Protein 4FSP (pdb70)

Nearest PDB structures (foldseek):
  4fsp-assembly1_A  TM=1.003E+00  e=4.776E-68  Pseudomonas aeruginosa PAO1
  3sys-assembly2_B  TM=9.595E-01  e=2.558E-35  Pseudomonas aeruginosa
  2y2x-assembly2_B  TM=9.568E-01  e=4.110E-35  Pseudomonas aeruginosa PAO1
  2qtk-assembly1_A  TM=9.535E-01  e=1.113E-34  unclassified
  2qtk-assembly2_B  TM=9.565E-01  e=3.384E-33  unclassified

Organism: Pseudomonas aeruginosa (strain ATCC 15692 / DSM 22644 / CIP 104116 / JCM 14847 / LMG 12228 / 1C / PRS 101 / PAO1) (NCBI:txid208964)

Sequence (364 aa):
LYFQGLEEGFLEDSRASLALRNFYMNRDFRKSEEWAQGFLFDYRSGYTEGTLGVGLDLLGKLGVRLDYARLDATAKLRLSRSELKVGGLVPKLPTIQPNYGRLFPQVFQGALLTSGELSGLSLNLGRLTEVSSDLALFNRNRRFAGAAQADRFDLAGLDYRIAPDWTGSYHYGELEQVYAQHFLGLKGRIGIAADSLESDLRLALSRDTGGARGGRIDNRSFSGSLTYRLRNGQAFGLGYQRMSGDHGFPYLEGTDPYLVNFGQYNDFAEAGESSWQLRYDCDFAPLGVPGLSLMTRYFSGHGAKPKGADGSREWERDSDLRYVLQGGALKGLGLVWRNATYRSAFSRDIDENRLYLTYELPLF

Foldseek 3Di:
DFDDLADAFFAVVKWKWKKWKWKKKFKDWLGDIWTKIKIWIWIWGDFGHDQKTKYKIKIWMAMDTVGDTDIWMWIWIHHTQKIKIFTWDQDPDLQFHWDDQDRDTKTWGWMKMWGPNDPQKIKIWIKTFDICPFKWKDQPLNQFVDTDGARIKIKIKMWGPPDVFKIKIWMWIDRPQAKIKIKIKMWGWDDPDQWIKIKIKMWMWMFTDHNQPSHTDTKIKIKMKIWTGDPQFKIKMKIKMFIEDSGWDIHIPSGDNSHPCCDPPRHQTAYGKIKMKIKMKGACVSVPAHQKIKMKMKMKMARGDRPPWDFGIKMKIKIKIKGAQCDDPRNGWIWIKIWMWIDGRGDITMTMIMIMIMGMGIDD

B-factor: mean 43.69, std 17.32, range [14.83, 106.02]

InterPro domains:
  IPR005318 Outer membrane porin, bacterial [PF03573] (25-414)
  IPR005318 Outer membrane porin, bacterial [PTHR34596] (8-416)
  IPR023614 Porin domain superfamily [G3DSA:2.40.160.10] (30-416)

Secondary structure (DSSP, 8-state):
------S--TTTT-EEEEEEEEEEEEEEE--EEEEEEEEEEEEE----SSSEEEEEEEEEEEEEE--EEEEEEEEEEEETTEEEEEEEE---BTTBEE--SSSS---EEEEEEEE--STTEEEEEEEEEEE---EEB--STT-SSS--EES-EEEEEEEEEEETTEEEEEEEEEETTTEEEEEEEEEEEEE-SSSEEEEEEEEEEEEE-TT-TT---EEEEEEEEEEEE-TTSEEEEEEEEEEESSS----BTTEE-S-SS--SS----STT-EEEEEEEEEE-GGGT-TTEEEEEEEEEEE----SSS----EEEEEEEEEEE--SSTTTT-EEEEEEEEEEESSS--EEEEEEEEEEEEE--

Radius of gyration: 21.53 Å; Cα contacts (8 Å, |Δi|>4): 1123; chains: 1; bounding box: 51×48×43 Å

CATH classification: 2.40.160.10

Structure (mmCIF, N/CA/C/O backbone):
data_4FSP
#
_entry.id   4FSP
#
_cell.length_a   95.892
_cell.length_b   147.810
_cell.length_c   84.513
_cell.angle_alpha   90.00
_cell.angle_beta   90.00
_cell.angle_gamma   90.00
#
_symmetry.space_group_name_H-M   'C 2 2 21'
#
loop_
_entity.id
_entity.type
_entity.pdbx_description
1 polymer 'Probable porin'
2 non-polymer (HYDROXYETHYLOXY)TRI(ETHYLOXY)OCTANE
3 water water
#
loop_
_atom_site.group_PDB
_atom_site.id
_atom_site.type_symbol
_atom_site.label_atom_id
_atom_site.label_alt_id
_atom_site.label_comp_id
_atom_site.label_asym_id
_atom_site.label_entity_id
_atom_site.label_seq_id
_atom_site.pdbx_PDB_ins_code
_atom_site.Cartn_x
_atom_site.Cartn_y
_atom_site.Cartn_z
_atom_site.occupancy
_atom_site.B_iso_or_equiv
_atom_site.auth_seq_id
_atom_site.auth_comp_id
_atom_site.auth_asym_id
_atom_site.auth_atom_id
_atom_site.pdbx_PDB_model_num
ATOM 1 N N . LEU A 1 10 ? -10.488 39.699 -5.596 1.00 53.00 -6 LEU A N 1
ATOM 2 C CA . LEU A 1 10 ? -11.445 40.344 -4.690 1.00 50.30 -6 LEU A CA 1
ATOM 3 C C . LEU A 1 10 ? -11.546 41.855 -4.895 1.00 42.71 -6 LEU A C 1
ATOM 4 O O . LEU A 1 10 ? -12.640 42.379 -5.114 1.00 34.41 -6 LEU A O 1
ATOM 9 N N . TYR A 1 11 ? -10.422 42.563 -4.829 1.00 34.16 -5 TYR A N 1
ATOM 10 C CA . TYR A 1 11 ? -10.440 43.970 -5.221 1.00 37.89 -5 TYR A CA 1
ATOM 11 C C . TYR A 1 11 ? -10.391 44.054 -6.753 1.00 38.24 -5 TYR A C 1
ATOM 12 O O . TYR A 1 11 ? -9.588 43.373 -7.389 1.00 35.37 -5 TYR A O 1
ATOM 21 N N . PHE A 1 12 ? -11.243 44.887 -7.341 1.00 39.76 -4 PHE A N 1
ATOM 22 C CA . PHE A 1 12 ? -11.275 45.019 -8.793 1.00 36.02 -4 PHE A CA 1
ATOM 23 C C . PHE A 1 12 ? -10.447 46.198 -9.308 1.00 28.12 -4 PHE A C 1
ATOM 24 O O . PHE A 1 12 ? -10.751 47.350 -9.028 1.00 30.85 -4 PHE A O 1
ATOM 32 N N . GLN A 1 13 ? -9.424 45.902 -10.095 1.00 31.79 -3 GLN A N 1
ATOM 33 C CA . GLN A 1 13 ? -8.521 46.934 -10.570 1.00 39.39 -3 GLN A CA 1
ATOM 34 C C . GLN A 1 13 ? -8.928 47.526 -11.935 1.00 38.08 -3 GLN A C 1
ATOM 35 O O . GLN A 1 13 ? -8.710 48.703 -12.186 1.00 38.12 -3 GLN A O 1
ATOM 41 N N . GLY A 1 14 ? -9.508 46.717 -12.817 1.00 30.24 -2 GLY A N 1
ATOM 42 C CA . GLY A 1 14 ? -9.971 47.231 -14.100 1.00 26.10 -2 GLY A CA 1
ATOM 43 C C . GLY A 1 14 ? -8.877 47.880 -14.914 1.00 29.09 -2 GLY A C 1
ATOM 44 O O . GLY A 1 14 ? -9.118 48.821 -15.667 1.00 26.90 -2 GLY A O 1
ATOM 45 N N . LEU A 1 15 ? -7.664 47.373 -14.763 1.00 28.95 -1 LEU A N 1
ATOM 46 C CA . LEU A 1 15 ? -6.514 47.979 -15.406 1.00 33.35 -1 LEU A CA 1
ATOM 47 C C . LEU A 1 15 ? -6.421 47.634 -16.904 1.00 43.39 -1 LEU A C 1
ATOM 48 O O . LEU A 1 15 ? -5.835 48.391 -17.680 1.00 37.60 -1 LEU A O 1
ATOM 53 N N . GLU A 1 16 ? -7.028 46.515 -17.305 1.00 34.86 0 GLU A N 1
ATOM 54 C CA . GLU A 1 16 ? -7.002 46.073 -18.698 1.00 34.90 0 GLU A CA 1
ATOM 55 C C . GLU A 1 16 ? -8.408 45.874 -19.280 1.00 34.96 0 GLU A C 1
ATOM 56 O O . GLU A 1 16 ? -9.380 45.645 -18.539 1.00 29.05 0 GLU A O 1
ATOM 62 N N . GLU A 1 17 ? -8.514 45.955 -20.608 1.00 29.53 1 GLU A N 1
ATOM 63 C CA . GLU A 1 17 ? -9.782 45.682 -21.281 1.00 26.55 1 GLU A CA 1
ATOM 64 C C . GLU A 1 17 ? -9.941 44.172 -21.374 1.00 28.96 1 GLU A C 1
ATOM 65 O O . GLU A 1 17 ? -9.330 43.516 -22.223 1.00 33.52 1 GLU A O 1
ATOM 71 N N . GLY A 1 18 ? -10.754 43.614 -20.481 1.00 26.26 2 GLY A N 1
ATOM 72 C CA . GLY A 1 18 ? -10.797 42.167 -20.311 1.00 23.48 2 GLY A CA 1
ATOM 73 C C . GLY A 1 18 ? -12.076 41.421 -20.658 1.00 29.69 2 GLY A C 1
ATOM 74 O O . GLY A 1 18 ? -12.107 40.197 -20.536 1.00 28.44 2 GLY A O 1
ATOM 75 N N . PHE A 1 19 ? -13.117 42.135 -21.089 1.00 28.77 3 PHE A N 1
ATOM 76 C CA . PHE A 1 19 ? -14.403 41.510 -21.408 1.00 27.51 3 PHE A CA 1
ATOM 77 C C . PHE A 1 19 ? -14.254 40.311 -22.357 1.00 29.38 3 PHE A C 1
ATOM 78 O O . PHE A 1 19 ? -14.659 39.186 -22.035 1.00 27.11 3 PHE A O 1
ATOM 86 N N . LEU A 1 20 ? -13.694 40.557 -23.534 1.00 22.78 4 LEU A N 1
ATOM 87 C CA . LEU A 1 20 ? -13.466 39.468 -24.463 1.00 26.87 4 LEU A CA 1
ATOM 88 C C . LEU A 1 20 ? -12.277 38.589 -24.063 1.00 34.17 4 LEU A C 1
ATOM 89 O O . LEU A 1 20 ? -12.385 37.358 -24.078 1.00 29.81 4 LEU A O 1
ATOM 94 N N . GLU A 1 21 ? -11.152 39.210 -23.699 1.00 29.02 5 GLU A N 1
ATOM 95 C CA . GLU A 1 21 ? -9.911 38.467 -23.431 1.00 30.21 5 GLU A CA 1
ATOM 96 C C . GLU A 1 21 ? -10.052 37.440 -22.308 1.00 30.37 5 GLU A C 1
ATOM 97 O O . GLU A 1 21 ? -9.540 36.331 -22.412 1.00 24.96 5 GLU A O 1
ATOM 103 N N . ASP A 1 22 ? -10.757 37.798 -21.243 1.00 21.60 6 ASP A N 1
ATOM 104 C CA . ASP A 1 22 ? -10.921 36.878 -20.129 1.00 28.67 6 ASP A CA 1
ATOM 105 C C . ASP A 1 22 ? -12.213 36.066 -20.215 1.00 38.26 6 ASP A C 1
ATOM 106 O O . ASP A 1 22 ? -12.584 35.367 -19.260 1.00 32.16 6 ASP A O 1
ATOM 111 N N . SER A 1 23 ? -12.902 36.150 -21.349 1.00 33.70 7 SER A N 1
ATOM 112 C CA . SER A 1 23 ? -14.125 35.375 -21.508 1.00 27.33 7 SER A CA 1
ATOM 113 C C . SER A 1 23 ? -13.808 33.894 -21.411 1.00 29.97 7 SER A C 1
ATOM 114 O O . SER A 1 23 ? -12.763 33.443 -21.888 1.00 31.15 7 SER A O 1
ATOM 117 N N . ARG A 1 24 ? -14.700 33.143 -20.772 1.00 27.63 8 ARG A N 1
ATOM 118 C CA . ARG A 1 24 ? -14.649 31.686 -20.828 1.00 34.33 8 ARG A CA 1
ATOM 119 C C . ARG A 1 24 ? -16.035 31.073 -20.991 1.00 28.51 8 ARG A C 1
ATOM 120 O O . ARG A 1 24 ? -17.055 31.694 -20.692 1.00 29.08 8 ARG A O 1
ATOM 128 N N . ALA A 1 25 ? -16.071 29.844 -21.471 1.00 30.54 9 ALA A N 1
ATOM 129 C CA . ALA A 1 25 ? -17.338 29.171 -21.637 1.00 30.75 9 ALA A CA 1
ATOM 130 C C . ALA A 1 25 ? -17.147 27.664 -21.658 1.00 32.68 9 ALA A C 1
ATOM 131 O O . ALA A 1 25 ? -16.056 27.154 -21.964 1.00 29.99 9 ALA A O 1
ATOM 133 N N . SER A 1 26 ? -18.222 26.965 -21.316 1.00 36.52 10 SER A N 1
ATOM 134 C CA . SER A 1 26 ? -18.247 25.518 -21.339 1.00 39.39 10 SER A CA 1
ATOM 135 C C . SER A 1 26 ? -19.634 25.041 -21.722 1.00 38.82 10 SER A C 1
ATOM 136 O O . SER A 1 26 ? -20.631 25.779 -21.626 1.00 37.35 10 SER A O 1
ATOM 139 N N . LEU A 1 27 ? -19.680 23.792 -22.155 1.00 33.93 11 LEU A N 1
ATOM 140 C CA . LEU A 1 27 ? -20.913 23.124 -22.488 1.00 33.22 11 LEU A CA 1
ATOM 141 C C . LEU A 1 27 ? -21.050 21.961 -21.522 1.00 42.63 11 LEU A C 1
ATOM 142 O O . LEU A 1 27 ? -20.146 21.117 -21.434 1.00 48.11 11 LEU A O 1
ATOM 147 N N . ALA A 1 28 ? -22.158 21.905 -20.786 1.00 44.21 12 ALA A N 1
ATOM 148 C CA . ALA A 1 28 ? -22.418 20.743 -19.921 1.00 44.27 12 ALA A CA 1
ATOM 149 C C . ALA A 1 28 ? -23.462 19.813 -20.533 1.00 47.40 12 ALA A C 1
ATOM 150 O O . ALA A 1 28 ? -24.505 20.265 -21.024 1.00 53.73 12 ALA A O 1
ATOM 152 N N . LEU A 1 29 ? -23.169 18.514 -20.511 1.00 46.18 13 LEU A N 1
ATOM 153 C CA . LEU A 1 29 ? -24.080 17.509 -21.047 1.00 43.89 13 LEU A CA 1
ATOM 154 C C . LEU A 1 29 ? -24.625 16.693 -19.895 1.00 40.91 13 LEU A C 1
ATOM 155 O O . LEU A 1 29 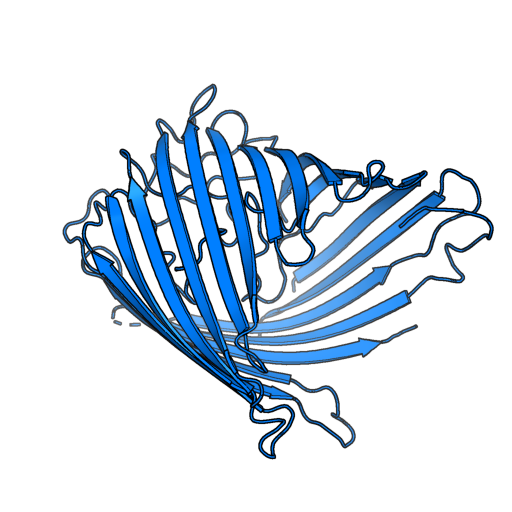? -23.861 16.181 -19.069 1.00 44.33 13 LEU A O 1
ATOM 160 N N . ARG A 1 30 ? -25.942 16.560 -19.823 1.00 41.55 14 ARG A N 1
ATOM 161 C CA . ARG A 1 30 ? -26.538 15.905 -18.658 1.00 47.37 14 ARG A CA 1
ATOM 162 C C . ARG A 1 30 ? -27.701 15.003 -19.036 1.00 53.60 14 ARG A C 1
ATOM 163 O O . ARG A 1 30 ? -28.747 15.474 -19.500 1.00 55.46 14 ARG A O 1
ATOM 171 N N . ASN A 1 31 ? -27.510 13.703 -18.843 1.00 53.66 15 ASN A N 1
ATOM 172 C CA . ASN A 1 31 ? -28.593 12.754 -19.019 1.00 52.25 15 ASN A CA 1
ATOM 173 C C . ASN A 1 31 ? -29.148 12.365 -17.650 1.00 48.02 15 ASN A C 1
ATOM 174 O O . ASN A 1 31 ? -28.411 11.885 -16.781 1.00 49.30 15 ASN A O 1
ATOM 179 N N . PHE A 1 32 ? -30.445 12.592 -17.460 1.00 46.12 16 PHE A N 1
ATOM 180 C CA . PHE A 1 32 ? -31.090 12.399 -16.162 1.00 50.25 16 PHE A CA 1
ATOM 181 C C . PHE A 1 32 ? -32.281 11.437 -16.273 1.00 58.13 16 PHE A C 1
ATOM 182 O O . PHE A 1 32 ? -33.175 11.627 -17.104 1.00 60.11 16 PHE A O 1
ATOM 190 N N . TYR A 1 33 ? -32.266 10.386 -15.456 1.00 54.97 17 TYR A N 1
ATOM 191 C CA . TYR A 1 33 ? -33.388 9.452 -15.382 1.00 48.70 17 TYR A CA 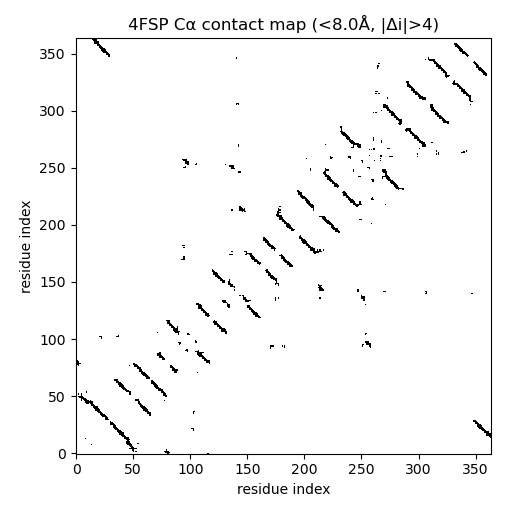1
ATOM 192 C C . TYR A 1 33 ? -33.927 9.392 -13.959 1.00 47.83 17 TYR A C 1
ATOM 193 O O . TYR A 1 33 ? -33.163 9.355 -12.993 1.00 51.39 17 TYR A O 1
ATOM 202 N N . MET A 1 34 ? -35.248 9.363 -13.832 1.00 44.61 18 MET A N 1
ATOM 203 C CA . MET A 1 34 ? -35.872 9.383 -12.522 1.00 44.33 18 MET A CA 1
ATOM 204 C C . MET A 1 34 ? -37.021 8.393 -12.487 1.00 53.88 18 MET A C 1
ATOM 205 O O . MET A 1 34 ? -37.867 8.374 -13.386 1.00 49.15 18 MET A O 1
ATOM 210 N N . ASN A 1 35 ? -37.032 7.578 -11.435 1.00 54.91 19 ASN A N 1
ATOM 211 C CA . ASN A 1 35 ? -38.013 6.521 -11.255 1.00 62.24 19 ASN A CA 1
ATOM 212 C C . ASN A 1 35 ? -38.680 6.640 -9.890 1.00 59.27 19 ASN A C 1
ATOM 213 O O . ASN A 1 35 ? -38.012 6.873 -8.884 1.00 51.38 19 ASN A O 1
ATOM 218 N N . ARG A 1 36 ? -39.995 6.464 -9.851 1.00 61.15 20 ARG A N 1
ATOM 219 C CA . ARG A 1 36 ? -40.738 6.770 -8.639 1.00 59.21 20 ARG A CA 1
ATOM 220 C C . ARG A 1 36 ? -41.912 5.825 -8.385 1.00 62.20 20 ARG A C 1
ATOM 221 O O . ARG A 1 36 ? -42.814 5.701 -9.212 1.00 70.88 20 ARG A O 1
ATOM 229 N N . ASP A 1 37 ? -41.899 5.177 -7.223 1.00 53.78 21 ASP A N 1
ATOM 230 C CA . ASP A 1 37 ? -42.911 4.178 -6.868 1.00 60.73 21 ASP A CA 1
ATOM 231 C C . ASP A 1 37 ? -43.736 4.712 -5.693 1.00 56.38 21 ASP A C 1
ATOM 232 O O . ASP A 1 37 ? -43.187 4.998 -4.630 1.00 53.58 21 ASP A O 1
ATOM 237 N N . PHE A 1 38 ? -45.047 4.853 -5.888 1.00 63.15 22 PHE A N 1
ATOM 238 C CA . PHE A 1 38 ? -45.940 5.365 -4.842 1.00 68.38 22 PHE A CA 1
ATOM 239 C C . PHE A 1 38 ? -46.704 4.251 -4.119 1.00 78.87 22 PHE A C 1
ATOM 240 O O . PHE A 1 38 ? -47.435 3.490 -4.751 1.00 83.33 22 PHE A O 1
ATOM 248 N N . ARG A 1 39 ? -46.530 4.175 -2.796 1.00 84.41 23 ARG A N 1
ATOM 249 C CA . ARG A 1 39 ? -47.243 3.220 -1.935 1.00 80.03 23 ARG A CA 1
ATOM 250 C C . ARG A 1 39 ? -46.982 1.767 -2.319 1.00 76.15 23 ARG A C 1
ATOM 251 O O . ARG A 1 39 ? -47.817 0.896 -2.082 1.00 76.12 23 ARG A O 1
ATOM 259 N N . LYS A 1 46 ? -46.818 4.679 -9.699 1.00 83.12 30 LYS A N 1
ATOM 260 C CA . LYS A 1 46 ? -45.552 4.604 -10.427 1.00 81.26 30 LYS A CA 1
ATOM 261 C C . LYS A 1 46 ? -45.451 5.654 -11.547 1.00 76.91 30 LYS A C 1
ATOM 262 O O . LYS A 1 46 ? -46.418 5.906 -12.265 1.00 76.57 30 LYS A O 1
ATOM 264 N N . SER A 1 47 ? -44.277 6.268 -11.683 1.00 72.12 31 SER A N 1
ATOM 265 C CA . SER A 1 47 ? -44.032 7.259 -12.735 1.00 81.03 31 SER A CA 1
ATOM 266 C C . SER A 1 47 ? -42.578 7.214 -13.197 1.00 85.58 31 SER A C 1
ATOM 267 O O . SER A 1 47 ? -41.772 6.461 -12.651 1.00 92.06 31 SER A O 1
ATOM 270 N N . GLU A 1 48 ? -42.240 8.034 -14.187 1.00 78.10 32 GLU A N 1
ATOM 271 C CA . GLU A 1 48 ? -40.917 7.971 -14.796 1.00 73.20 32 GLU A CA 1
ATOM 272 C C . GLU A 1 48 ? -40.588 9.257 -15.524 1.00 79.62 32 GLU A C 1
ATOM 273 O O . GLU A 1 48 ? -41.488 9.987 -15.938 1.00 86.93 32 GLU A O 1
ATOM 279 N N . GLU A 1 49 ? -39.297 9.518 -15.704 1.00 80.04 33 GLU A N 1
ATOM 280 C CA . GLU A 1 49 ? -38.842 10.731 -16.381 1.00 72.66 33 GLU A CA 1
ATOM 281 C C . GLU A 1 49 ? -37.426 10.549 -16.923 1.00 61.29 33 GLU A C 1
ATOM 282 O O . GLU A 1 49 ? -36.518 10.128 -16.199 1.00 65.53 33 GLU A O 1
ATOM 288 N N . TRP A 1 50 ? -37.241 10.855 -18.202 1.00 54.59 34 TRP A N 1
ATOM 289 C CA . TRP A 1 50 ? -35.936 10.715 -18.839 1.00 54.99 34 TRP A CA 1
ATOM 290 C C . TRP A 1 50 ? -35.719 11.883 -19.790 1.00 57.26 34 TRP A C 1
ATOM 291 O O . TRP A 1 50 ? -36.625 12.260 -20.532 1.00 55.78 34 TRP A O 1
ATOM 302 N N . ALA A 1 51 ? -34.520 12.457 -19.764 1.00 55.70 35 ALA A N 1
ATOM 303 C CA . ALA A 1 51 ? -34.278 13.715 -20.456 1.00 54.12 35 ALA A CA 1
ATOM 304 C C . ALA A 1 51 ? -32.799 13.990 -20.658 1.00 53.17 35 ALA A C 1
ATOM 305 O O . ALA A 1 51 ? -31.963 13.595 -19.838 1.00 50.32 35 ALA A O 1
ATOM 307 N N . GLN A 1 52 ? -32.493 14.671 -21.758 1.00 46.98 36 GLN A N 1
ATOM 308 C CA . GLN A 1 52 ? -31.140 15.097 -22.065 1.00 52.13 36 GLN A CA 1
ATOM 309 C C . GLN A 1 52 ? -31.066 16.620 -22.004 1.00 53.29 36 GLN A C 1
ATOM 310 O O . GLN A 1 52 ? -31.883 17.332 -22.609 1.00 46.12 36 GLN A O 1
ATOM 316 N N . GLY A 1 53 ? -30.090 17.125 -21.266 1.00 54.38 37 GLY A N 1
ATOM 317 C CA . GLY A 1 53 ? -29.912 18.555 -21.182 1.00 47.33 37 GLY A CA 1
ATOM 318 C C . GLY A 1 53 ? -28.582 18.992 -21.747 1.00 41.31 37 GLY A C 1
ATOM 319 O O . GLY A 1 53 ? -27.564 18.299 -21.632 1.00 44.10 37 GLY A O 1
ATOM 320 N N . PHE A 1 54 ? -28.598 20.167 -22.348 1.00 42.73 38 PHE A N 1
ATOM 321 C CA . PHE A 1 54 ? -27.395 20.800 -22.831 1.00 40.34 38 PHE A CA 1
ATOM 322 C C . PHE A 1 54 ? -27.340 22.162 -22.189 1.00 42.74 38 PHE A C 1
ATOM 323 O O . PHE A 1 54 ? -28.340 22.886 -22.164 1.00 43.96 38 PHE A O 1
ATOM 331 N N . LEU A 1 55 ? -26.170 22.526 -21.685 1.00 45.66 39 LEU A N 1
ATOM 332 C CA . LEU A 1 55 ? -26.034 23.771 -20.957 1.00 43.47 39 LEU A CA 1
ATOM 333 C C . LEU A 1 55 ? -24.816 24.541 -21.417 1.00 47.02 39 LEU A C 1
ATOM 334 O O . LEU A 1 55 ? -23.681 24.138 -21.157 1.00 47.72 39 LEU A O 1
ATOM 339 N N . PHE A 1 56 ? -25.060 25.661 -22.083 1.00 48.57 40 PHE A N 1
ATOM 340 C CA . PHE A 1 56 ? -23.997 26.573 -22.488 1.00 43.76 40 PHE A CA 1
ATOM 341 C C . PHE A 1 56 ? -23.797 27.635 -21.407 1.00 38.98 40 PHE A C 1
ATOM 342 O O . PHE A 1 56 ? -24.688 28.451 -21.141 1.00 40.78 40 PHE A O 1
ATOM 350 N N . ASP A 1 57 ? -22.627 27.625 -20.777 1.00 28.60 41 ASP A N 1
ATOM 351 C CA . ASP A 1 57 ? -22.358 28.544 -19.674 1.00 34.31 41 ASP A CA 1
ATOM 352 C C . ASP A 1 57 ? -21.218 29.472 -20.053 1.00 36.39 41 ASP A C 1
ATOM 353 O O . ASP A 1 57 ? -20.061 29.064 -20.077 1.00 37.44 41 ASP A O 1
ATOM 358 N N . TYR A 1 58 ? -21.563 30.727 -20.325 1.00 36.59 42 TYR A N 1
ATOM 359 C CA . TYR A 1 58 ? -20.601 31.738 -20.747 1.00 31.88 42 TYR A CA 1
ATOM 360 C C . TYR A 1 58 ? -20.394 32.807 -19.676 1.00 31.91 42 TYR A C 1
ATOM 361 O O . TYR A 1 58 ? -21.358 33.320 -19.108 1.00 31.69 42 TYR A O 1
ATOM 370 N N . ARG A 1 59 ? -19.136 33.164 -19.432 1.00 33.92 43 ARG A N 1
ATOM 371 C CA . ARG A 1 59 ? -18.787 34.196 -18.455 1.00 30.27 43 ARG A CA 1
ATOM 372 C C . ARG A 1 59 ? -17.774 35.153 -19.082 1.00 33.24 43 ARG A C 1
ATOM 373 O O . ARG A 1 59 ? -16.636 34.759 -19.357 1.00 34.07 43 ARG A O 1
ATOM 381 N N . SER A 1 60 ? -18.171 36.404 -19.303 1.00 28.02 44 SER A N 1
ATOM 382 C CA . SER A 1 60 ? -17.250 37.380 -19.880 1.00 31.87 44 SER A CA 1
ATOM 383 C C . SER A 1 60 ? -16.253 37.795 -18.812 1.00 29.28 44 SER A C 1
ATOM 384 O O . SER A 1 60 ? -16.452 37.515 -17.632 1.00 26.90 44 SER A O 1
ATOM 387 N N . GLY A 1 61 ? -15.180 38.457 -19.232 1.00 25.83 45 GLY A N 1
ATOM 388 C CA . GLY A 1 61 ? -14.347 39.212 -18.309 1.00 21.69 45 GLY A CA 1
ATOM 389 C C . GLY A 1 61 ? -14.980 40.583 -18.075 1.00 23.59 45 GLY A C 1
ATOM 390 O O . GLY A 1 61 ? -16.186 40.753 -18.258 1.00 27.43 45 GLY A O 1
ATOM 391 N N . TYR A 1 62 ? -14.171 41.572 -17.702 1.00 23.00 46 TYR A N 1
ATOM 392 C CA . TYR A 1 62 ? -14.686 42.908 -17.391 1.00 23.10 46 TYR A CA 1
ATOM 393 C C . TYR A 1 62 ? -14.063 43.963 -18.272 1.00 22.52 46 TYR A C 1
ATOM 394 O O . TYR A 1 62 ? -12.864 43.897 -18.566 1.00 26.93 46 TYR A O 1
ATOM 403 N N . THR A 1 63 ? -14.872 44.944 -18.676 1.00 19.27 47 THR A N 1
ATOM 404 C CA . THR A 1 63 ? -14.370 46.094 -19.416 1.00 21.96 47 THR A CA 1
ATOM 405 C C . THR A 1 63 ? -13.400 46.876 -18.541 1.00 30.56 47 THR A C 1
ATOM 406 O O . THR A 1 63 ? -13.419 46.751 -17.310 1.00 31.60 47 THR A O 1
ATOM 410 N N . GLU A 1 64 ? -12.573 47.695 -19.177 1.00 33.24 48 GLU A N 1
ATOM 411 C CA . GLU A 1 64 ? -11.553 48.478 -18.483 1.00 36.22 48 GLU A CA 1
ATOM 412 C C . GLU A 1 64 ? -12.134 49.636 -17.671 1.00 26.13 48 GLU A C 1
ATOM 413 O O . GLU A 1 64 ? -13.173 50.202 -18.026 1.00 28.80 48 GLU A O 1
ATOM 419 N N . GLY A 1 65 ? -11.448 50.019 -16.600 1.00 25.60 49 GLY A N 1
ATOM 420 C CA . GLY A 1 65 ? -11.893 51.143 -15.785 1.00 19.17 49 GLY A CA 1
ATOM 421 C C . GLY A 1 65 ? -12.141 50.689 -14.358 1.00 32.37 49 GLY A C 1
ATOM 422 O O . GLY A 1 65 ? -12.190 49.482 -14.077 1.00 32.94 49 GLY A O 1
ATOM 423 N N . THR A 1 66 ? -12.294 51.649 -13.453 1.00 25.12 50 THR A N 1
ATOM 424 C CA . THR A 1 66 ? -12.475 51.331 -12.045 1.00 31.25 50 THR A CA 1
ATOM 425 C C . THR A 1 66 ? -13.851 50.714 -11.820 1.00 28.33 50 THR A C 1
ATOM 426 O O . THR A 1 66 ? -14.023 49.891 -10.934 1.00 27.59 50 THR A O 1
ATOM 430 N N . LEU A 1 67 ? -14.823 51.104 -12.634 1.00 21.45 51 LEU A N 1
ATOM 431 C CA . LEU A 1 67 ? -16.100 50.393 -12.687 1.00 23.25 51 LEU A CA 1
ATOM 432 C C . LEU A 1 67 ? -16.130 49.477 -13.929 1.00 22.88 51 LEU A C 1
ATOM 433 O O . LEU A 1 67 ? -16.190 49.940 -15.081 1.00 27.28 51 LEU A O 1
ATOM 438 N N . GLY A 1 68 ? -16.070 48.177 -13.699 1.00 27.80 52 GLY A N 1
ATOM 439 C CA . GLY A 1 68 ? -16.019 47.230 -14.800 1.00 29.16 52 GLY A CA 1
ATOM 440 C C . GLY A 1 68 ? -17.374 46.620 -15.088 1.00 29.94 52 GLY A C 1
ATOM 441 O O . GLY A 1 68 ? -18.165 46.367 -14.163 1.00 27.96 52 GLY A O 1
ATOM 442 N N . VAL A 1 69 ? -17.648 46.393 -16.371 1.00 28.85 53 VAL A N 1
ATOM 443 C CA . VAL A 1 69 ? -18.925 45.831 -16.800 1.00 29.55 53 VAL A CA 1
ATOM 444 C C . VAL A 1 69 ? -18.714 44.455 -17.425 1.00 27.00 53 VAL A C 1
ATOM 445 O O . VAL A 1 69 ? -17.744 44.235 -18.165 1.00 28.62 53 VAL A O 1
ATOM 449 N N . GLY A 1 70 ? -19.615 43.524 -17.134 1.00 28.04 54 GLY A N 1
ATOM 450 C CA . GLY A 1 70 ? -19.517 42.191 -17.710 1.00 24.37 54 GLY A CA 1
ATOM 451 C C . GLY A 1 70 ? -20.858 41.562 -18.044 1.00 24.73 54 GLY A C 1
ATOM 452 O O . GLY A 1 70 ? -21.921 42.124 -17.751 1.00 26.22 54 GLY A O 1
ATOM 453 N N . LEU A 1 71 ? -20.807 40.386 -18.663 1.00 29.09 55 LEU A N 1
ATOM 454 C CA . LEU A 1 71 ? -22.014 39.684 -19.083 1.00 23.33 55 LEU A CA 1
ATOM 455 C C . LEU A 1 71 ? -21.854 38.175 -18.920 1.00 27.30 55 LEU A C 1
ATOM 456 O O . LEU A 1 71 ? -20.882 37.600 -19.420 1.00 24.91 55 LEU A O 1
ATOM 461 N N . ASP A 1 72 ? -22.782 37.544 -18.197 1.00 24.45 56 ASP A N 1
ATOM 462 C CA . ASP A 1 72 ? -22.878 36.083 -18.168 1.00 27.67 56 ASP A CA 1
ATOM 463 C C . ASP A 1 72 ? -24.082 35.654 -18.987 1.00 32.43 56 ASP A C 1
ATOM 464 O O . ASP A 1 72 ? -25.100 36.376 -19.066 1.00 29.33 56 ASP A O 1
ATOM 469 N N . LEU A 1 73 ? -23.969 34.472 -19.584 1.00 32.20 57 LEU A N 1
ATOM 470 C CA . LEU A 1 73 ? -25.043 33.917 -20.390 1.00 31.68 57 LEU A CA 1
ATOM 471 C C . LEU A 1 73 ? -25.234 32.449 -20.059 1.00 29.84 57 LEU A C 1
ATOM 472 O O . LEU A 1 73 ? -24.266 31.682 -20.006 1.00 34.22 57 LEU A O 1
ATOM 477 N N . LEU A 1 74 ? -26.486 32.060 -19.840 1.00 30.55 58 LEU A N 1
ATOM 478 C CA . LEU A 1 74 ? -26.829 30.660 -19.656 1.00 34.97 58 LEU A CA 1
ATOM 479 C C . LEU A 1 74 ? -27.760 30.197 -20.774 1.00 34.48 58 LEU A C 1
ATOM 480 O O . LEU A 1 74 ? -28.909 30.639 -20.867 1.00 37.32 58 LEU A O 1
ATOM 485 N N . GLY A 1 75 ? -27.257 29.317 -21.630 1.00 36.66 59 GLY A N 1
ATOM 486 C CA . GLY A 1 75 ? -28.076 28.730 -22.673 1.00 38.26 59 GLY A CA 1
ATOM 487 C C . GLY A 1 75 ? -28.436 27.311 -22.281 1.00 45.33 59 GLY A C 1
ATOM 488 O O . GLY A 1 75 ? -27.552 26.479 -22.031 1.00 52.30 59 GLY A O 1
ATOM 489 N N . LYS A 1 76 ? -29.733 27.032 -22.206 1.00 42.02 60 LYS A N 1
ATOM 490 C CA . LYS A 1 76 ? -30.191 25.706 -21.814 1.00 46.94 60 LYS A CA 1
ATOM 491 C C . LYS A 1 76 ? -31.085 25.084 -22.881 1.00 43.43 60 LYS A C 1
ATOM 492 O O . LYS A 1 76 ? -32.007 25.727 -23.393 1.00 36.98 60 LYS A O 1
ATOM 498 N N . LEU A 1 77 ? -30.797 23.835 -23.219 1.00 41.73 61 LEU A N 1
ATOM 499 C CA . LEU A 1 77 ? -31.696 23.053 -24.056 1.00 48.00 61 LEU A CA 1
ATOM 500 C C . LEU A 1 77 ? -32.062 21.743 -23.349 1.00 48.04 61 LEU A C 1
ATOM 501 O O . LEU A 1 77 ? -31.187 21.021 -22.860 1.00 45.09 61 LEU A O 1
ATOM 506 N N . GLY A 1 78 ? -33.358 21.456 -23.278 1.00 48.21 62 GLY A N 1
ATOM 507 C CA . GLY A 1 78 ? -33.839 20.231 -22.663 1.00 52.33 62 GLY A CA 1
ATOM 508 C C . GLY A 1 78 ? -34.787 19.461 -23.571 1.00 60.50 62 GLY A C 1
ATOM 509 O O . GLY A 1 78 ? -35.715 20.036 -24.148 1.00 62.94 62 GLY A O 1
ATOM 510 N N . VAL A 1 79 ? -34.553 18.158 -23.700 1.00 52.60 63 VAL A N 1
ATOM 511 C CA . VAL A 1 79 ? -35.382 17.314 -24.549 1.00 60.33 63 VAL A CA 1
ATOM 512 C C . VAL A 1 79 ? -35.830 16.067 -23.795 1.00 66.65 63 VAL A C 1
ATOM 513 O O . VAL A 1 79 ? -34.998 15.333 -23.259 1.00 60.28 63 VAL A O 1
ATOM 517 N N . ARG A 1 80 ? -37.142 15.833 -23.743 1.00 78.30 64 ARG A N 1
ATOM 518 C CA . ARG A 1 80 ? -37.679 14.667 -23.036 1.00 77.77 64 ARG A CA 1
ATOM 519 C C . ARG A 1 80 ? -37.262 13.376 -23.737 1.00 70.04 64 ARG A C 1
ATOM 520 O O . ARG A 1 80 ? -37.210 13.324 -24.967 1.00 65.98 64 ARG A O 1
ATOM 528 N N . LEU A 1 81 ? -36.953 12.356 -22.937 1.00 70.07 65 LEU A N 1
ATOM 529 C CA . LEU A 1 81 ? -36.413 11.077 -23.419 1.00 72.23 65 LEU A CA 1
ATOM 530 C C . LEU A 1 81 ? -35.153 11.258 -24.281 1.00 72.23 65 LEU A C 1
ATOM 531 O O . LEU A 1 81 ? -34.038 11.373 -23.758 1.00 68.28 65 LEU A O 1
ATOM 536 N N . ASP A 1 104 ? -39.342 19.751 -26.042 1.00 93.84 88 ASP A N 1
ATOM 537 C CA . ASP A 1 104 ? -38.218 20.627 -26.349 1.00 92.29 88 ASP A CA 1
ATOM 538 C C . ASP A 1 104 ? -38.242 21.860 -25.452 1.00 88.88 88 ASP A C 1
ATOM 539 O O . ASP A 1 104 ? -39.103 22.728 -25.595 1.00 94.91 88 ASP A O 1
ATOM 544 N N . TYR A 1 105 ? -37.285 21.922 -24.531 1.00 81.71 89 TYR A N 1
ATOM 545 C CA . TYR A 1 105 ? -37.149 23.028 -23.587 1.00 71.79 89 TYR A CA 1
ATOM 546 C C . TYR A 1 105 ? -35.946 23.891 -23.969 1.00 61.35 89 TYR A C 1
ATOM 547 O O . TYR A 1 105 ? -34.829 23.387 -24.121 1.00 57.50 89 TYR A O 1
ATOM 556 N N . ALA A 1 106 ? -36.167 25.190 -24.134 1.00 56.18 90 ALA A N 1
ATOM 557 C CA . ALA A 1 106 ? -35.092 26.066 -24.597 1.00 52.51 90 ALA A CA 1
ATOM 558 C C . ALA A 1 106 ? -35.113 27.409 -23.893 1.00 50.74 90 ALA A C 1
ATOM 559 O O . ALA A 1 106 ? -36.142 28.087 -23.835 1.00 52.97 90 ALA A O 1
ATOM 561 N N . ARG A 1 107 ? -33.967 27.808 -23.368 1.00 44.42 91 ARG A N 1
ATOM 562 C CA . ARG A 1 107 ? -33.937 29.044 -22.619 1.00 47.51 91 ARG A CA 1
ATOM 563 C C . ARG A 1 107 ? -32.589 29.762 -22.630 1.00 45.01 91 ARG A C 1
ATOM 564 O O . ARG A 1 107 ? -31.525 29.133 -22.597 1.00 48.63 91 ARG A O 1
ATOM 572 N N . LEU A 1 108 ? -32.646 31.088 -22.646 1.00 38.52 92 LEU A N 1
ATOM 573 C CA . LEU A 1 108 ? -31.441 31.898 -22.611 1.00 43.25 92 LEU A CA 1
ATOM 574 C C . LEU A 1 108 ? -31.536 32.890 -21.460 1.00 39.46 92 LEU A C 1
ATOM 575 O O . LEU A 1 108 ? -32.441 33.719 -21.431 1.00 46.48 92 LEU A O 1
ATOM 580 N N . ASP A 1 109 ? -30.616 32.808 -20.505 1.00 31.16 93 ASP A N 1
ATOM 581 C CA . ASP A 1 109 ? -30.618 33.776 -19.400 1.00 28.06 93 ASP A CA 1
ATOM 582 C C . ASP A 1 109 ? -29.369 34.641 -19.366 1.00 28.85 93 ASP A C 1
ATOM 583 O O . ASP A 1 109 ? -28.249 34.130 -19.295 1.00 38.94 93 ASP A O 1
ATOM 588 N N . ALA A 1 110 ? -29.582 35.952 -19.408 1.00 28.86 94 ALA A N 1
ATOM 589 C CA . ALA A 1 110 ? -28.499 36.919 -19.419 1.00 26.86 94 ALA A CA 1
ATOM 590 C C . ALA A 1 110 ? -28.349 37.549 -18.047 1.00 33.19 94 ALA A C 1
ATOM 591 O O . ALA A 1 110 ? -29.329 37.747 -17.329 1.00 32.46 94 ALA A O 1
ATOM 593 N N . THR A 1 111 ? -27.117 37.892 -17.697 1.00 29.16 95 THR A N 1
ATOM 594 C CA . THR A 1 111 ? -26.854 38.581 -16.448 1.00 25.84 95 THR A CA 1
ATOM 595 C C . THR A 1 111 ? -25.809 39.663 -16.686 1.00 26.23 95 THR A C 1
ATOM 596 O O . THR A 1 111 ? -24.684 39.365 -17.097 1.00 27.72 95 THR A O 1
ATOM 600 N N . ALA A 1 112 ? -26.187 40.919 -16.464 1.00 26.06 96 ALA A N 1
ATOM 601 C CA . ALA A 1 112 ? -25.207 41.991 -16.444 1.00 24.96 96 ALA A CA 1
ATOM 602 C C . ALA A 1 112 ? -24.470 41.946 -15.100 1.00 32.40 96 ALA A C 1
ATOM 603 O O . ALA A 1 112 ? -25.066 41.668 -14.036 1.00 25.26 96 ALA A O 1
ATOM 605 N N . LYS A 1 113 ? -23.166 42.187 -15.143 1.00 30.46 97 LYS A N 1
ATOM 606 C CA . LYS A 1 113 ? -22.406 42.262 -13.909 1.00 27.91 97 LYS A CA 1
ATOM 607 C C . LYS A 1 113 ? -21.558 43.532 -13.855 1.00 28.79 97 LYS A C 1
ATOM 608 O O . LYS A 1 113 ? -20.878 43.885 -14.820 1.00 20.83 97 LYS A O 1
ATOM 614 N N . LEU A 1 114 ? -21.655 44.235 -12.726 1.00 29.97 98 LEU A N 1
ATOM 615 C CA . LEU A 1 114 ? -20.851 45.420 -12.477 1.00 25.01 98 LEU A CA 1
ATOM 616 C C . LEU A 1 114 ? -19.930 45.179 -11.288 1.00 30.46 98 LEU A C 1
ATOM 617 O O . LEU A 1 114 ? -20.312 44.588 -10.271 1.00 28.96 98 LEU A O 1
ATOM 622 N N . ARG A 1 115 ? -18.717 45.684 -11.424 1.00 26.72 99 ARG A N 1
ATOM 623 C CA . ARG A 1 115 ? -17.660 45.400 -10.493 1.00 31.44 99 ARG A CA 1
ATOM 624 C C . ARG A 1 115 ? -16.965 46.725 -10.146 1.00 30.68 99 ARG A C 1
ATOM 625 O O . ARG A 1 115 ? -16.554 47.485 -11.032 1.00 24.52 99 ARG A O 1
ATOM 633 N N . LEU A 1 116 ? -16.874 47.010 -8.848 1.00 27.57 100 LEU A N 1
ATOM 634 C CA . LEU A 1 116 ? -16.275 48.247 -8.342 1.00 28.46 100 LEU A CA 1
ATOM 635 C C . LEU A 1 116 ? -15.678 47.951 -6.969 1.00 36.30 100 LEU A C 1
ATOM 636 O O . LEU A 1 116 ? -16.354 47.356 -6.111 1.00 32.94 100 LEU A O 1
ATOM 641 N N . SER A 1 117 ? -14.424 48.353 -6.762 1.00 31.65 101 SER A N 1
ATOM 642 C CA . SER A 1 117 ? -13.708 48.044 -5.526 1.00 33.48 101 SER A CA 1
ATOM 643 C C . SER A 1 117 ? -13.867 46.561 -5.153 1.00 35.16 101 SER A C 1
ATOM 644 O O . SER A 1 117 ? -13.553 45.675 -5.958 1.00 28.32 101 SER A O 1
ATOM 647 N N . ARG A 1 118 ? -14.381 46.279 -3.957 1.00 32.32 102 ARG A N 1
ATOM 648 C CA . ARG A 1 118 ? -14.561 44.877 -3.551 1.00 30.62 102 ARG A CA 1
ATOM 649 C C . ARG A 1 118 ? -16.028 44.488 -3.556 1.00 32.36 102 ARG A C 1
ATOM 650 O O . ARG A 1 118 ? -16.469 43.630 -2.775 1.00 34.15 102 ARG A O 1
ATOM 658 N N . SER A 1 119 ? -16.785 45.129 -4.439 1.00 29.21 103 SER A N 1
ATOM 659 C CA . SER A 1 119 ? -18.218 44.907 -4.494 1.00 28.66 103 SER A CA 1
ATOM 660 C C . SER A 1 119 ? -18.603 44.492 -5.900 1.00 30.76 103 SER A C 1
ATOM 661 O O . SER A 1 119 ? -17.871 44.769 -6.859 1.00 28.41 103 SER A O 1
ATOM 664 N N . GLU A 1 120 ? -19.736 43.802 -6.017 1.00 23.07 104 GLU A N 1
ATOM 665 C CA . GLU A 1 120 ? -20.227 43.337 -7.314 1.00 25.40 104 GLU A CA 1
ATOM 666 C C . GLU A 1 120 ? -21.748 43.412 -7.340 1.00 30.23 104 GLU A C 1
ATOM 667 O O . GLU A 1 120 ? -22.413 43.058 -6.351 1.00 29.51 104 GLU A O 1
ATOM 673 N N . LEU A 1 121 ? -22.289 43.893 -8.462 1.00 26.05 105 LEU A N 1
ATOM 674 C CA . LEU A 1 121 ? -23.732 43.951 -8.664 1.00 26.57 105 LEU A CA 1
ATOM 675 C C . LEU A 1 121 ? -24.072 43.091 -9.871 1.00 29.53 105 LEU A C 1
ATOM 676 O O . LEU A 1 121 ? -23.486 43.274 -10.944 1.00 26.72 105 LEU A O 1
ATOM 681 N N . LYS A 1 122 ? -24.983 42.137 -9.691 1.00 23.22 106 LYS A N 1
ATOM 682 C CA . LYS A 1 122 ? -25.500 41.348 -10.804 1.00 23.56 106 LYS A CA 1
ATOM 683 C C . LYS A 1 122 ? -26.961 41.702 -11.059 1.00 30.36 106 LYS A C 1
ATOM 684 O O . LYS A 1 122 ? -27.749 41.813 -10.116 1.00 30.47 106 LYS A O 1
ATOM 690 N N . VAL A 1 123 ? -27.322 41.862 -12.331 1.00 25.26 107 VAL A N 1
ATOM 691 C CA . VAL A 1 123 ? -28.702 42.159 -12.694 1.00 23.17 107 VAL A CA 1
ATOM 692 C C . VAL A 1 123 ? -29.157 41.284 -13.844 1.00 25.85 107 VAL A C 1
ATOM 693 O O . VAL A 1 123 ? -28.517 41.252 -14.906 1.00 29.33 107 VAL A O 1
ATOM 697 N N . GLY A 1 124 ? -30.272 40.588 -13.641 1.00 27.59 108 GLY A N 1
ATOM 698 C CA . GLY A 1 124 ? -30.801 39.686 -14.650 1.00 22.10 108 GLY A CA 1
ATOM 699 C C . GLY A 1 124 ? -31.015 38.303 -14.061 1.00 29.25 108 GLY A C 1
ATOM 700 O O . GLY A 1 124 ? -31.586 38.178 -12.975 1.00 33.62 108 GLY A O 1
ATOM 701 N N . GLY A 1 125 ? -30.551 37.269 -14.763 1.00 25.68 109 GLY A N 1
ATOM 702 C CA . GLY A 1 125 ? -30.693 35.902 -14.294 1.00 29.95 109 GLY A CA 1
ATOM 703 C C . GLY A 1 125 ? -29.783 35.652 -13.106 1.00 30.32 109 GLY A C 1
ATOM 704 O O . GLY A 1 125 ? -28.610 36.025 -13.123 1.00 27.59 109 GLY A O 1
ATOM 705 N N . LEU A 1 126 ? -30.327 35.027 -12.072 1.00 30.14 110 LEU A N 1
ATOM 706 C CA . LEU A 1 126 ? -29.590 34.810 -10.836 1.00 27.76 110 LEU A CA 1
ATOM 707 C C . LEU A 1 126 ? -29.819 33.393 -10.331 1.00 28.07 110 LEU A C 1
ATOM 708 O O . LEU A 1 126 ? -30.924 32.861 -10.436 1.00 32.15 110 LEU A O 1
ATOM 713 N N . VAL A 1 127 ? -28.778 32.777 -9.786 1.00 27.04 111 VAL A N 1
ATOM 714 C CA . VAL A 1 127 ? -28.936 31.487 -9.136 1.00 26.72 111 VAL A CA 1
ATOM 715 C C . VAL A 1 127 ? -28.414 31.647 -7.707 1.00 24.13 111 VAL A C 1
ATOM 716 O O . VAL A 1 127 ? -27.273 31.298 -7.401 1.00 26.44 111 VAL A O 1
ATOM 720 N N . PRO A 1 128 ? -29.234 32.244 -6.831 1.00 26.98 112 PRO A N 1
ATOM 721 C CA . PRO A 1 128 ? -28.708 32.551 -5.490 1.00 29.50 112 PRO A CA 1
ATOM 722 C C . PRO A 1 128 ? -28.414 31.293 -4.667 1.00 30.84 112 PRO A C 1
ATOM 723 O O . PRO A 1 128 ? -29.148 30.295 -4.749 1.00 28.52 112 PRO A O 1
ATOM 727 N N . LYS A 1 129 ? -27.330 31.337 -3.899 1.00 40.02 113 LYS A N 1
ATOM 728 C CA . LYS A 1 129 ? -27.019 30.282 -2.940 1.00 37.01 113 LYS A CA 1
ATOM 729 C C . LYS A 1 129 ? -26.984 30.859 -1.534 1.00 28.87 113 LYS A C 1
ATOM 730 O O . LYS A 1 129 ? -25.912 31.117 -0.991 1.00 26.13 113 LYS A O 1
ATOM 736 N N . LEU A 1 130 ? -28.158 31.040 -0.936 1.00 32.32 114 LEU A N 1
ATOM 737 C CA . LEU A 1 130 ? -28.259 31.682 0.381 1.00 25.05 114 LEU A CA 1
ATOM 738 C C . LEU A 1 130 ? -29.128 30.875 1.351 1.00 23.10 114 LEU A C 1
ATOM 739 O O . LEU A 1 130 ? -29.974 30.076 0.923 1.00 23.85 114 LEU A O 1
ATOM 744 N N . PRO A 1 131 ? -28.945 31.094 2.664 1.00 25.25 115 PRO A N 1
ATOM 745 C CA . PRO A 1 131 ? -29.722 30.322 3.642 1.00 22.12 115 PRO A CA 1
ATOM 746 C C . PRO A 1 131 ? -31.227 30.450 3.427 1.00 23.54 115 PRO A C 1
ATOM 747 O O . PRO A 1 131 ? -31.999 29.591 3.862 1.00 28.08 115 PRO A O 1
ATOM 751 N N . THR A 1 132 ? -31.639 31.518 2.753 1.00 23.26 116 THR A N 1
ATOM 752 C CA . THR A 1 132 ? -33.055 31.783 2.522 1.00 18.46 116 THR A CA 1
ATOM 753 C C . THR A 1 132 ? -33.483 31.393 1.122 1.00 26.54 116 THR A C 1
ATOM 754 O O . THR A 1 132 ? -34.670 31.467 0.790 1.00 28.21 116 THR A O 1
ATOM 758 N N . ILE A 1 133 ? -32.511 31.027 0.290 1.00 20.71 117 ILE A N 1
ATOM 759 C CA . ILE A 1 133 ? -32.807 30.596 -1.068 1.00 20.96 117 ILE A CA 1
ATOM 760 C C . ILE A 1 133 ? -31.626 29.839 -1.675 1.00 26.30 117 ILE A C 1
ATOM 761 O O . ILE A 1 133 ? -30.582 30.429 -1.961 1.00 27.40 117 ILE A O 1
ATOM 766 N N . GLN A 1 134 ? -31.805 28.522 -1.812 1.00 29.79 118 GLN A N 1
ATOM 767 C CA . GLN A 1 134 ? -30.795 27.577 -2.308 1.00 34.23 118 GLN A CA 1
ATOM 768 C C . GLN A 1 134 ? -31.336 26.846 -3.542 1.00 33.24 118 GLN A C 1
ATOM 769 O O . GLN A 1 134 ? -32.477 26.396 -3.529 1.00 31.17 118 GLN A O 1
ATOM 775 N N . PRO A 1 135 ? -30.504 26.675 -4.586 1.00 31.64 119 PRO A N 1
ATOM 776 C CA . PRO A 1 135 ? -30.973 26.001 -5.807 1.00 33.17 119 PRO A CA 1
ATOM 777 C C . PRO A 1 135 ? -31.408 24.564 -5.547 1.00 36.91 119 PRO A C 1
ATOM 778 O O . PRO A 1 135 ? -30.948 23.935 -4.584 1.00 36.60 119 PRO A O 1
ATOM 782 N N . ASN A 1 136 ? -32.308 24.057 -6.383 1.00 38.58 120 ASN A N 1
ATOM 783 C CA . ASN A 1 136 ? -32.588 22.622 -6.402 1.00 40.47 120 ASN A CA 1
ATOM 784 C C . ASN A 1 136 ? -31.605 21.972 -7.378 1.00 39.95 120 ASN A C 1
ATOM 785 O O . ASN A 1 136 ? -31.594 22.304 -8.561 1.00 44.69 120 ASN A O 1
ATOM 790 N N . TYR A 1 137 ? -30.764 21.068 -6.886 1.00 51.98 121 TYR A N 1
ATOM 791 C CA . TYR A 1 137 ? -29.686 20.533 -7.722 1.00 68.94 121 TYR A CA 1
ATOM 792 C C . TYR A 1 137 ? -30.004 19.168 -8.344 1.00 67.66 121 TYR A C 1
ATOM 793 O O . TYR A 1 137 ? -29.396 18.777 -9.339 1.00 69.47 121 TYR A O 1
ATOM 802 N N . GLY A 1 138 ? -30.964 18.453 -7.769 1.00 61.93 122 GLY A N 1
ATOM 803 C CA . GLY A 1 138 ? -31.259 17.103 -8.216 1.00 68.03 122 GLY A CA 1
ATOM 804 C C . GLY A 1 138 ? -31.990 16.995 -9.545 1.00 69.48 122 GLY A C 1
ATOM 805 O O . GLY A 1 138 ? -32.371 15.898 -9.962 1.00 70.87 122 GLY A O 1
ATOM 806 N N . ARG A 1 139 ? -32.187 18.125 -10.213 1.00 67.54 123 ARG A N 1
ATOM 807 C CA . ARG A 1 139 ? -32.920 18.145 -11.475 1.00 71.30 123 ARG A CA 1
ATOM 808 C C . ARG A 1 139 ? -32.008 18.167 -12.701 1.00 69.13 123 ARG A C 1
ATOM 809 O O . ARG A 1 139 ? -30.810 17.906 -12.595 1.00 70.33 123 ARG A O 1
ATOM 817 N N . LEU A 1 140 ? -32.583 18.461 -13.869 1.00 59.31 124 LEU A N 1
ATOM 818 C CA . LEU A 1 140 ? -31.776 18.688 -15.063 1.00 52.24 124 LEU A CA 1
ATOM 819 C C . LEU A 1 140 ? -31.071 20.028 -14.923 1.00 47.94 124 LEU A C 1
ATOM 820 O O . LEU A 1 140 ? -29.862 20.123 -15.125 1.00 55.06 124 LEU A O 1
ATOM 825 N N . PHE A 1 141 ? -31.831 21.055 -14.549 1.00 41.13 125 PHE A N 1
ATOM 826 C CA . PHE A 1 141 ? -31.297 22.410 -14.412 1.00 40.95 125 PHE A CA 1
ATOM 827 C C . PHE A 1 141 ? -31.867 23.095 -13.180 1.00 43.08 125 PHE A C 1
ATOM 828 O O . PHE A 1 141 ? -33.052 22.946 -12.888 1.00 47.32 125 PHE A O 1
ATOM 836 N N . PRO A 1 142 ? -31.045 23.891 -12.477 1.00 49.76 126 PRO A N 1
ATOM 837 C CA . PRO A 1 142 ? -31.572 24.664 -11.343 1.00 50.49 126 PRO A CA 1
ATOM 838 C C . PRO A 1 142 ? -32.409 25.834 -11.845 1.00 42.88 126 PRO A C 1
ATOM 839 O O . PRO A 1 142 ? -32.131 26.320 -12.939 1.00 42.86 126 PRO A O 1
ATOM 843 N N . GLN A 1 143 ? -33.415 26.265 -11.085 1.00 37.49 127 GLN A N 1
ATOM 844 C CA . GLN A 1 143 ? -34.234 27.405 -11.495 1.00 40.28 127 GLN A CA 1
ATOM 845 C C . GLN A 1 143 ? -33.399 28.682 -11.603 1.00 41.84 127 GLN A C 1
ATOM 846 O O . GLN A 1 143 ? -32.455 28.890 -10.823 1.00 28.74 127 GLN A O 1
ATOM 852 N N . VAL A 1 144 ? -33.743 29.534 -12.567 1.00 36.84 128 VAL A N 1
ATOM 853 C CA . VAL A 1 144 ? -33.132 30.858 -12.647 1.00 37.27 128 VAL A CA 1
ATOM 854 C C . VAL A 1 144 ? -34.114 31.923 -12.195 1.00 35.07 128 VAL A C 1
ATOM 855 O O . VAL A 1 144 ? -35.249 31.959 -12.668 1.00 33.68 128 VAL A O 1
ATOM 859 N N . PHE A 1 145 ? -33.676 32.771 -11.264 1.00 37.98 129 PHE A N 1
ATOM 860 C CA . PHE A 1 145 ? -34.500 33.857 -10.737 1.00 35.70 129 PHE A CA 1
ATOM 861 C C . PHE A 1 145 ? -34.094 35.162 -11.413 1.00 30.59 129 PHE A C 1
ATOM 862 O O . PHE A 1 145 ? -32.926 35.356 -11.749 1.00 32.55 129 PHE A O 1
ATOM 870 N N . GLN A 1 146 ? -35.044 36.063 -11.614 1.00 31.42 130 GLN A N 1
ATOM 871 C CA . GLN A 1 146 ? -34.706 37.378 -12.153 1.00 35.81 130 GLN A CA 1
ATOM 872 C C . GLN A 1 146 ? -34.669 38.375 -11.014 1.00 32.95 130 GLN A C 1
ATOM 873 O O . GLN A 1 146 ? -35.508 38.331 -10.114 1.00 32.13 130 GLN A O 1
ATOM 879 N N . GLY A 1 147 ? -33.687 39.266 -11.052 1.00 25.03 131 GLY A N 1
ATOM 880 C CA . GLY A 1 147 ? -33.632 40.369 -10.118 1.00 24.78 131 GLY A CA 1
ATOM 881 C C . GLY A 1 147 ? -32.258 41.008 -10.103 1.00 29.57 131 GLY A C 1
ATOM 882 O O . GLY A 1 147 ? -31.575 41.066 -11.129 1.00 27.51 131 GLY A O 1
ATOM 883 N N . ALA A 1 148 ? -31.865 41.507 -8.938 1.00 26.98 132 ALA A N 1
ATOM 884 C CA . ALA A 1 148 ? -30.588 42.182 -8.775 1.00 27.07 132 ALA A CA 1
ATOM 885 C C . ALA A 1 148 ? -30.006 41.744 -7.455 1.00 23.04 132 ALA A C 1
ATOM 886 O O . ALA A 1 148 ? -30.716 41.665 -6.452 1.00 22.90 132 ALA A O 1
ATOM 888 N N . LEU A 1 149 ? -28.715 41.454 -7.448 1.00 24.19 133 LEU A N 1
ATOM 889 C CA . LEU A 1 149 ? -28.061 41.009 -6.222 1.00 27.32 133 LEU A CA 1
ATOM 890 C C . LEU A 1 149 ? -26.728 41.719 -6.058 1.00 28.13 133 LEU A C 1
ATOM 891 O O . LEU A 1 149 ? -25.882 41.687 -6.960 1.00 30.23 133 LEU A O 1
ATOM 896 N N . LEU A 1 150 ? -26.549 42.361 -4.908 1.00 25.66 134 LEU A N 1
ATOM 897 C CA . LEU A 1 150 ? -25.325 43.083 -4.627 1.00 22.67 134 LEU A CA 1
ATOM 898 C C . LEU A 1 150 ? -24.565 42.355 -3.538 1.00 25.39 134 LEU A C 1
ATOM 899 O O . LEU A 1 150 ? -25.126 42.035 -2.484 1.00 28.99 134 LEU A O 1
ATOM 904 N N . THR A 1 151 ? -23.290 42.085 -3.792 1.00 23.36 135 THR A N 1
ATOM 905 C CA . THR A 1 151 ? -22.432 41.495 -2.782 1.00 23.53 135 THR A CA 1
ATOM 906 C C . THR A 1 151 ? -21.291 42.476 -2.554 1.00 30.19 135 THR A C 1
ATOM 907 O O . THR A 1 151 ? -20.914 43.227 -3.454 1.00 27.72 135 THR A O 1
ATOM 911 N N . SER A 1 152 ? -20.752 42.493 -1.346 1.00 24.41 136 SER A N 1
ATOM 912 C CA . SER A 1 152 ? -19.764 43.504 -1.008 1.00 24.23 136 SER A CA 1
ATOM 913 C C . SER A 1 152 ? -18.859 43.009 0.105 1.00 29.60 136 SER A C 1
ATOM 914 O O . SER A 1 152 ? -19.339 42.547 1.159 1.00 34.15 136 SER A O 1
ATOM 917 N N . GLY A 1 153 ? -17.556 43.084 -0.140 1.00 22.92 137 GLY A N 1
ATOM 918 C CA . GLY A 1 153 ? -16.571 42.694 0.853 1.00 22.32 137 GLY A CA 1
ATOM 919 C C . GLY A 1 153 ? -15.593 43.838 1.101 1.00 33.39 137 GLY A C 1
ATOM 920 O O . GLY A 1 153 ? -14.383 43.612 1.201 1.00 30.11 137 GLY A O 1
ATOM 921 N N . GLU A 1 154 ? -16.109 45.067 1.197 1.00 28.46 138 GLU A N 1
ATOM 922 C CA . GLU A 1 154 ? -15.261 46.226 1.447 1.00 29.57 138 GLU A CA 1
ATOM 923 C C . GLU A 1 154 ? -14.562 46.101 2.802 1.00 41.02 138 GLU A C 1
ATOM 924 O O . GLU A 1 154 ? -13.443 46.582 2.979 1.00 40.58 138 GLU A O 1
ATOM 930 N N . LEU A 1 155 ? -15.199 45.432 3.754 1.00 39.59 139 LEU A N 1
ATOM 931 C CA . LEU A 1 155 ? -14.563 45.233 5.056 1.00 43.86 139 LEU A CA 1
ATOM 932 C C . LEU A 1 155 ? -13.958 43.835 5.174 1.00 42.02 139 LEU A C 1
ATOM 933 O O . LEU A 1 155 ? -14.643 42.824 4.954 1.00 33.47 139 LEU A O 1
ATOM 938 N N . SER A 1 156 ? -12.678 43.782 5.534 1.00 37.43 140 SER A N 1
ATOM 939 C CA . SER A 1 156 ? -11.963 42.515 5.660 1.00 45.11 140 SER A CA 1
ATOM 940 C C . SER A 1 156 ? -12.685 41.525 6.587 1.00 41.72 140 SER A C 1
ATOM 941 O O . SER A 1 156 ? -13.120 41.887 7.684 1.00 33.68 140 SER A O 1
ATOM 944 N N . GLY A 1 157 ? -12.830 40.282 6.130 1.00 36.09 141 GLY A N 1
ATOM 945 C CA . GLY A 1 157 ? -13.505 39.249 6.904 1.00 36.36 141 GLY A CA 1
ATOM 946 C C . GLY A 1 157 ? -15.025 39.335 6.915 1.00 36.39 141 GLY A C 1
ATOM 947 O O . GLY A 1 157 ? -15.695 38.496 7.519 1.00 39.96 141 GLY A O 1
ATOM 948 N N . LEU A 1 158 ? -15.569 40.349 6.246 1.00 29.83 142 LEU A N 1
ATOM 949 C CA . LEU A 1 158 ? -17.007 40.612 6.247 1.00 29.76 142 LEU A CA 1
ATOM 950 C C . LEU A 1 158 ? -17.561 40.607 4.822 1.00 36.94 142 LEU A C 1
ATOM 951 O O . LEU A 1 158 ? -17.076 41.345 3.956 1.00 36.88 142 LEU A O 1
ATOM 956 N N . SER A 1 159 ? -18.567 39.775 4.574 1.00 29.48 143 SER A N 1
ATOM 957 C CA . SER A 1 159 ? -19.303 39.855 3.320 1.00 27.34 143 SER A CA 1
ATOM 958 C C . SER A 1 159 ? -20.692 40.353 3.625 1.00 30.49 143 SER A C 1
ATOM 959 O O . SER A 1 159 ? -21.296 39.962 4.624 1.00 31.19 143 SER A O 1
ATOM 962 N N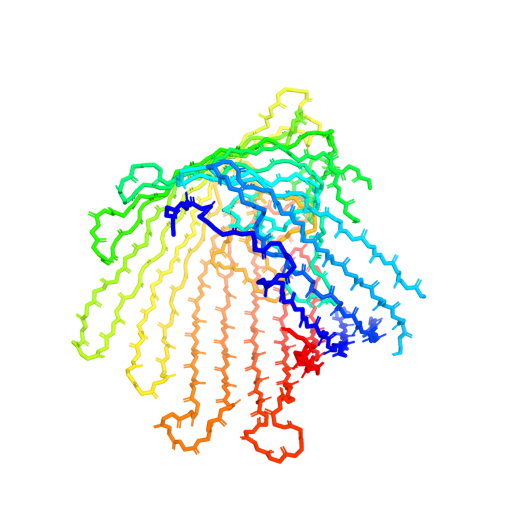 . LEU A 1 160 ? -21.180 41.225 2.753 1.00 25.50 144 LEU A N 1
ATOM 963 C CA . LEU A 1 160 ? -22.525 41.752 2.832 1.00 28.56 144 LEU A CA 1
ATOM 964 C C . LEU A 1 160 ? -23.219 41.450 1.523 1.00 30.79 144 LEU A C 1
ATOM 965 O O . LEU A 1 160 ? -22.602 41.489 0.450 1.00 28.10 144 LEU A O 1
ATOM 970 N N . ASN A 1 161 ? -24.504 41.148 1.599 1.00 29.24 145 ASN A N 1
ATOM 971 C CA . ASN A 1 161 ? -25.281 41.055 0.388 1.00 23.54 145 ASN A CA 1
ATOM 972 C C . ASN A 1 161 ? -26.647 41.664 0.589 1.00 29.15 145 ASN A C 1
ATOM 973 O O . ASN A 1 161 ? -27.142 41.765 1.716 1.00 28.04 145 ASN A O 1
ATOM 978 N N . LEU A 1 162 ? -27.242 42.061 -0.528 1.00 26.10 146 LEU A N 1
ATOM 979 C CA . LEU A 1 162 ? -28.540 42.702 -0.569 1.00 24.53 146 LEU A CA 1
ATOM 980 C C . LEU A 1 162 ? -29.126 42.342 -1.931 1.00 29.06 146 LEU A C 1
ATOM 981 O O . LEU A 1 162 ? -28.409 42.369 -2.941 1.00 30.45 146 LEU A O 1
ATOM 986 N N . GLY A 1 163 ? -30.407 41.994 -1.981 1.00 27.04 147 GLY A N 1
ATOM 987 C CA . GLY A 1 163 ? -30.983 41.583 -3.251 1.00 29.65 147 GLY A CA 1
ATOM 988 C C . GLY A 1 163 ? -32.491 41.709 -3.346 1.00 28.98 147 GLY A C 1
ATOM 989 O O . GLY A 1 163 ? -33.190 41.821 -2.329 1.00 25.32 147 GLY A O 1
ATOM 990 N N . ARG A 1 164 ? -32.995 41.693 -4.576 1.00 24.95 148 ARG A N 1
ATOM 991 C CA . ARG A 1 164 ? -34.432 41.658 -4.809 1.00 24.75 148 ARG A CA 1
ATOM 992 C C . ARG A 1 164 ? -34.729 40.843 -6.054 1.00 31.75 148 ARG A C 1
ATOM 993 O O . ARG A 1 164 ? -34.157 41.095 -7.119 1.00 34.06 148 ARG A O 1
ATOM 1001 N N . LEU A 1 165 ? -35.608 39.853 -5.907 1.00 31.78 149 LEU A N 1
ATOM 1002 C CA . LEU A 1 165 ? -35.970 38.969 -7.007 1.00 33.57 149 LEU A CA 1
ATOM 1003 C C . LEU A 1 165 ? -37.421 39.224 -7.387 1.00 37.15 149 LEU A C 1
ATOM 1004 O O . LEU A 1 165 ? -38.231 39.602 -6.538 1.00 41.61 149 LEU A O 1
ATOM 1009 N N . THR A 1 166 ? -37.749 39.029 -8.660 1.00 36.50 150 THR A N 1
ATOM 1010 C CA . THR A 1 166 ? -39.090 39.357 -9.147 1.00 44.69 150 THR A CA 1
ATOM 1011 C C . THR A 1 166 ? -39.766 38.258 -9.958 1.00 40.59 150 THR A C 1
ATOM 1012 O O . THR A 1 166 ? -40.954 38.373 -10.248 1.00 44.94 150 THR A O 1
ATOM 1016 N N . GLU A 1 167 ? -39.019 37.214 -10.331 1.00 42.83 151 GLU A N 1
ATOM 1017 C CA . GLU A 1 167 ? -39.535 36.149 -11.213 1.00 45.65 151 GLU A CA 1
ATOM 1018 C C . GLU A 1 167 ? -38.755 34.845 -11.072 1.00 43.10 151 GLU A C 1
ATOM 1019 O O . GLU A 1 167 ? -37.575 34.858 -10.717 1.00 45.45 151 GLU A O 1
ATOM 1025 N N . VAL A 1 168 ? -39.420 33.727 -11.368 1.00 46.83 152 VAL A N 1
ATOM 1026 C CA . VAL A 1 168 ? -38.775 32.413 -11.459 1.00 55.10 152 VAL A CA 1
ATOM 1027 C C . VAL A 1 168 ? -38.979 31.801 -12.851 1.00 63.31 152 VAL A C 1
ATOM 1028 O O . VAL A 1 168 ? -39.995 32.043 -13.502 1.00 66.15 152 VAL A O 1
ATOM 1032 N N . SER A 1 169 ? -38.028 30.983 -13.291 1.00 65.73 153 SER A N 1
ATOM 1033 C CA . SER A 1 169 ? -38.130 30.315 -14.586 1.00 65.31 153 SER A CA 1
ATOM 1034 C C . SER A 1 169 ? -39.250 29.272 -14.620 1.00 70.39 153 SER A C 1
ATOM 1035 O O . SER A 1 169 ? -39.465 28.534 -13.653 1.00 74.44 153 SER A O 1
ATOM 1038 N N . SER A 1 177 ? -43.233 32.760 -14.136 1.00 79.52 161 SER A N 1
ATOM 1039 C CA . SER A 1 177 ? -44.240 33.341 -13.247 1.00 77.30 161 SER A CA 1
ATOM 1040 C C . SER A 1 177 ? -43.666 33.712 -11.875 1.00 70.44 161 SER A C 1
ATOM 1041 O O . SER A 1 177 ? -42.472 33.536 -11.618 1.00 66.87 161 SER A O 1
ATOM 1044 N N . ASP A 1 178 ? -44.524 34.232 -11.003 1.00 64.76 162 ASP A N 1
ATOM 1045 C CA . ASP A 1 178 ? -44.093 34.761 -9.714 1.00 52.81 162 ASP A CA 1
ATOM 1046 C C . ASP A 1 178 ? -43.388 33.748 -8.828 1.00 54.32 162 ASP A C 1
ATOM 1047 O O . ASP A 1 178 ? -43.449 32.533 -9.051 1.00 55.49 162 ASP A O 1
ATOM 1052 N N . LEU A 1 179 ? -42.713 34.284 -7.819 1.00 47.88 163 LEU A N 1
ATOM 1053 C CA . LEU A 1 179 ? -42.132 33.497 -6.744 1.00 43.42 163 LEU A CA 1
ATOM 1054 C C . LEU A 1 179 ? -43.270 33.044 -5.831 1.00 42.53 163 LEU A C 1
ATOM 1055 O O . LEU A 1 179 ? -44.229 33.790 -5.599 1.00 41.91 163 LEU A O 1
ATOM 1060 N N . ALA A 1 180 ? -43.183 31.819 -5.331 1.00 37.36 164 ALA A N 1
ATOM 1061 C CA . ALA A 1 180 ? -44.289 31.248 -4.576 1.00 36.51 164 ALA A CA 1
ATOM 1062 C C . ALA A 1 180 ? -43.817 30.455 -3.364 1.00 37.38 164 ALA A C 1
ATOM 1063 O O . ALA A 1 180 ? -42.755 29.812 -3.394 1.00 33.39 164 ALA A O 1
ATOM 1065 N N . LEU A 1 181 ? -44.612 30.502 -2.299 1.00 35.36 165 LEU A N 1
ATOM 1066 C CA . LEU A 1 181 ? -44.341 29.713 -1.107 1.00 31.29 165 LEU A CA 1
ATOM 1067 C C . LEU A 1 181 ? -44.565 28.240 -1.428 1.00 30.27 165 LEU A C 1
ATOM 1068 O O . LEU A 1 181 ? -45.629 27.860 -1.907 1.00 36.16 165 LEU A O 1
ATOM 1073 N N . PHE A 1 182 ? -43.565 27.404 -1.192 1.00 31.08 166 PHE A N 1
ATOM 1074 C CA . PHE A 1 182 ? -43.738 25.977 -1.436 1.00 38.99 166 PHE A CA 1
ATOM 1075 C C . PHE A 1 182 ? -44.606 25.317 -0.358 1.00 39.97 166 PHE A C 1
ATOM 1076 O O . PHE A 1 182 ? -44.144 25.120 0.760 1.00 45.36 166 PHE A O 1
ATOM 1084 N N . ASN A 1 183 ? -45.849 24.970 -0.688 1.00 44.44 167 ASN A N 1
ATOM 1085 C CA . ASN A 1 183 ? -46.736 24.368 0.305 1.00 52.76 167 ASN A CA 1
ATOM 1086 C C . ASN A 1 183 ? -46.198 23.039 0.831 1.00 64.69 167 ASN A C 1
ATOM 1087 O O . ASN A 1 183 ? -45.617 23.006 1.914 1.00 82.57 167 ASN A O 1
ATOM 1092 N N . ARG A 1 184 ? -46.365 21.966 0.060 1.00 59.51 168 ARG A N 1
ATOM 1093 C CA . ARG A 1 184 ? -45.944 20.614 0.479 1.00 53.61 168 ARG A CA 1
ATOM 1094 C C . ARG A 1 184 ? -46.719 20.125 1.696 1.00 47.78 168 ARG A C 1
ATOM 1095 O O . ARG A 1 184 ? -46.637 20.731 2.765 1.00 51.33 168 ARG A O 1
ATOM 1103 N N . ASN A 1 185 ? -47.471 19.039 1.526 1.00 44.02 169 ASN A N 1
ATOM 1104 C CA . ASN A 1 185 ? -48.285 18.465 2.600 1.00 51.20 169 ASN A CA 1
ATOM 1105 C C . ASN A 1 185 ? -49.224 19.484 3.265 1.00 52.27 169 ASN A C 1
ATOM 1106 O O . ASN A 1 185 ? -49.538 19.364 4.450 1.00 50.31 169 ASN A O 1
ATOM 1111 N N . ARG A 1 186 ? -49.653 20.489 2.502 1.00 48.26 170 ARG A N 1
ATOM 1112 C CA . ARG A 1 186 ? -50.572 21.521 3.001 1.00 52.37 170 ARG A CA 1
ATOM 1113 C C . ARG A 1 186 ? -50.121 22.224 4.296 1.00 41.84 170 ARG A C 1
ATOM 1114 O O . ARG A 1 186 ? -50.960 22.623 5.105 1.00 43.14 170 ARG A O 1
ATOM 1122 N N . ARG A 1 187 ? -48.812 22.375 4.491 1.00 39.37 171 ARG A N 1
ATOM 1123 C CA . ARG A 1 187 ? -48.275 22.992 5.713 1.00 35.90 171 ARG A CA 1
ATOM 1124 C C . ARG A 1 187 ? -48.824 24.385 5.988 1.00 37.47 171 ARG A C 1
ATOM 1125 O O . ARG A 1 187 ? -48.936 24.811 7.144 1.00 42.85 171 ARG A O 1
ATOM 1133 N N . PHE A 1 188 ? -49.160 25.086 4.917 1.00 31.87 172 PHE A N 1
ATOM 1134 C CA . PHE A 1 188 ? -49.669 26.437 5.012 1.00 43.39 172 PHE A CA 1
ATOM 1135 C C . PHE A 1 188 ? -51.062 26.493 4.389 1.00 51.45 172 PHE A C 1
ATOM 1136 O O . PHE A 1 188 ? -51.565 25.467 3.931 1.00 49.02 172 PHE A O 1
ATOM 1144 N N . ALA A 1 189 ? -51.688 27.668 4.380 1.00 55.12 173 ALA A N 1
ATOM 1145 C CA . ALA A 1 189 ? -53.049 27.794 3.854 1.00 64.05 173 ALA A CA 1
ATOM 1146 C C . ALA A 1 189 ? -53.137 27.537 2.343 1.00 63.60 173 ALA A C 1
ATOM 1147 O O . ALA A 1 189 ? -54.075 26.897 1.865 1.00 73.95 173 ALA A O 1
ATOM 1149 N N . GLY A 1 190 ? -52.162 28.046 1.601 1.00 58.88 174 GLY A N 1
ATOM 1150 C CA . GLY A 1 190 ? -52.078 27.822 0.167 1.00 59.37 174 GLY A CA 1
ATOM 1151 C C . GLY A 1 190 ? -50.686 28.189 -0.308 1.00 61.88 174 GLY A C 1
ATOM 1152 O O . GLY A 1 190 ? -49.869 28.620 0.507 1.00 61.04 174 GLY A O 1
ATOM 1153 N N . ALA A 1 191 ? -50.393 28.025 -1.600 1.00 62.46 175 ALA A N 1
ATOM 1154 C CA . ALA A 1 191 ? -49.062 28.402 -2.101 1.00 60.11 175 ALA A CA 1
ATOM 1155 C C . ALA A 1 191 ? -49.037 29.849 -2.561 1.00 56.31 175 ALA A C 1
ATOM 1156 O O . ALA A 1 191 ? -48.974 30.128 -3.757 1.00 58.78 175 ALA A O 1
ATOM 1158 N N . ALA A 1 192 ? -49.075 30.758 -1.592 1.00 50.58 176 ALA A N 1
ATOM 1159 C CA . ALA A 1 192 ? -49.090 32.191 -1.845 1.00 49.29 176 ALA A CA 1
ATOM 1160 C C . ALA A 1 192 ? -48.000 32.644 -2.822 1.00 51.66 176 ALA A C 1
ATOM 1161 O O . ALA A 1 192 ? -46.894 32.100 -2.835 1.00 52.98 176 ALA A O 1
ATOM 1163 N N . GLN A 1 193 ? -48.323 33.646 -3.634 1.00 55.28 177 GLN A N 1
ATOM 1164 C CA . GLN A 1 193 ? -47.371 34.198 -4.597 1.00 45.38 177 GLN A CA 1
ATOM 1165 C C . GLN A 1 193 ? -47.110 35.671 -4.339 1.00 43.26 177 GLN A C 1
ATOM 1166 O O . GLN A 1 193 ? -47.949 36.359 -3.757 1.00 43.13 177 GLN A O 1
ATOM 1172 N N . ALA A 1 194 ? -45.948 36.157 -4.779 1.00 39.81 178 ALA A N 1
ATOM 1173 C CA . ALA A 1 194 ? -45.651 37.587 -4.690 1.00 39.43 178 ALA A CA 1
ATOM 1174 C C . ALA A 1 194 ? -44.816 38.101 -5.853 1.00 40.22 178 ALA A C 1
ATOM 1175 O O . ALA A 1 194 ? -44.232 37.317 -6.604 1.00 39.45 178 ALA A O 1
ATOM 1177 N N . ASP A 1 195 ? -44.749 39.424 -5.977 1.00 45.30 179 ASP A N 1
ATOM 1178 C CA . ASP A 1 195 ? -43.987 40.060 -7.045 1.00 49.60 179 ASP A CA 1
ATOM 1179 C C . ASP A 1 195 ? -42.531 40.231 -6.659 1.00 48.36 179 ASP A C 1
ATOM 1180 O O . ASP A 1 195 ? -41.676 40.391 -7.526 1.00 51.53 179 ASP A O 1
ATOM 1185 N N . ARG A 1 196 ? -42.255 40.221 -5.357 1.00 36.54 180 ARG A N 1
ATOM 1186 C CA . ARG A 1 196 ? -40.937 40.589 -4.863 1.00 33.60 180 ARG A CA 1
ATOM 1187 C C . ARG A 1 196 ? -40.477 39.688 -3.734 1.00 37.21 180 ARG A C 1
ATOM 1188 O O . ARG A 1 196 ? -41.234 39.386 -2.809 1.00 38.11 180 ARG A O 1
ATOM 1196 N N . PHE A 1 197 ? -39.218 39.281 -3.808 1.00 33.30 181 PHE A N 1
ATOM 1197 C CA . PHE A 1 197 ? -38.568 38.618 -2.696 1.00 27.01 181 PHE A CA 1
ATOM 1198 C C . PHE A 1 197 ? -37.342 39.444 -2.335 1.00 25.25 181 PHE A C 1
ATOM 1199 O O . PHE A 1 197 ? -36.456 39.630 -3.165 1.00 26.48 181 PHE A O 1
ATOM 1207 N N . ASP A 1 198 ? -37.284 39.937 -1.104 1.00 25.74 182 ASP A N 1
ATOM 1208 C CA . ASP A 1 198 ? -36.164 40.762 -0.683 1.00 23.40 182 ASP A CA 1
ATOM 1209 C C . ASP A 1 198 ? -35.176 39.943 0.103 1.00 29.21 182 ASP A C 1
ATOM 1210 O O . ASP A 1 198 ? -35.555 38.998 0.794 1.00 33.86 182 ASP A O 1
ATOM 1215 N N . LEU A 1 199 ? -33.901 40.291 -0.009 1.00 27.54 183 LEU A N 1
ATOM 1216 C CA . LEU A 1 199 ? -32.898 39.610 0.794 1.00 24.51 183 LEU A CA 1
ATOM 1217 C C . LEU A 1 199 ? -31.765 40.528 1.222 1.00 25.90 183 LEU A C 1
ATOM 1218 O O . LEU A 1 199 ? -31.424 41.482 0.533 1.00 26.65 183 LEU A O 1
ATOM 1223 N N . ALA A 1 200 ? -31.178 40.216 2.370 1.00 24.69 184 ALA A N 1
ATOM 1224 C CA . ALA A 1 200 ? -30.045 40.962 2.876 1.00 25.55 184 ALA A CA 1
ATOM 1225 C C . ALA A 1 200 ? -29.305 40.033 3.805 1.00 27.13 184 ALA A C 1
ATOM 1226 O O . ALA A 1 200 ? -29.918 39.228 4.508 1.00 28.09 184 ALA A O 1
ATOM 1228 N N . GLY A 1 201 ? -27.985 40.142 3.821 1.00 24.63 185 GLY A N 1
ATOM 1229 C CA . GLY A 1 201 ? -27.234 39.292 4.699 1.00 21.66 185 GLY A CA 1
ATOM 1230 C C . GLY A 1 201 ? -25.829 39.761 4.988 1.00 27.96 185 GLY A C 1
ATOM 1231 O O . GLY A 1 201 ? -25.326 40.744 4.419 1.00 22.53 185 GLY A O 1
ATOM 1232 N N . LEU A 1 202 ? -25.189 38.991 5.857 1.00 24.92 186 LEU A N 1
ATOM 1233 C CA . LEU A 1 202 ? -23.876 39.283 6.375 1.00 28.51 186 LEU A CA 1
ATOM 1234 C C . LEU A 1 202 ? -23.241 37.935 6.741 1.00 25.26 186 LEU A C 1
ATOM 1235 O O . LEU A 1 202 ? -23.888 37.071 7.342 1.00 28.04 186 LEU A O 1
ATOM 1240 N N . ASP A 1 203 ? -21.985 37.749 6.353 1.00 24.22 187 ASP A N 1
ATOM 1241 C CA . ASP A 1 203 ? -21.238 36.547 6.689 1.00 26.26 187 ASP A CA 1
ATOM 1242 C C . ASP A 1 203 ? -19.898 37.032 7.206 1.00 29.03 187 ASP A C 1
ATOM 1243 O O . ASP A 1 203 ? -19.241 37.850 6.561 1.00 32.00 187 ASP A O 1
ATOM 1248 N N . TYR A 1 204 ? -19.501 36.543 8.377 1.00 28.29 188 TYR A N 1
ATOM 1249 C CA . TYR A 1 204 ? -18.367 37.114 9.092 1.00 19.94 188 TYR A CA 1
ATOM 1250 C C . TYR A 1 204 ? -17.373 36.047 9.502 1.00 28.61 188 TYR A C 1
ATOM 1251 O O . TYR A 1 204 ? -17.743 35.065 10.162 1.00 31.33 188 TYR A O 1
ATOM 1260 N N . ARG A 1 205 ? -16.113 36.240 9.106 1.00 30.60 189 ARG A N 1
ATOM 1261 C CA . ARG A 1 205 ? -15.041 35.338 9.504 1.00 37.76 189 ARG A CA 1
ATOM 1262 C C . ARG A 1 205 ? -14.648 35.700 10.924 1.00 34.41 189 ARG A C 1
ATOM 1263 O O . ARG A 1 205 ? -13.985 36.709 11.150 1.00 43.17 189 ARG A O 1
ATOM 1271 N N . ILE A 1 206 ? -15.071 34.892 11.886 1.00 27.61 190 ILE A N 1
ATOM 1272 C CA . ILE A 1 206 ? -14.772 35.176 13.281 1.00 27.60 190 ILE A CA 1
ATOM 1273 C C . ILE A 1 206 ? -13.326 34.821 13.578 1.00 34.83 190 ILE A C 1
ATOM 1274 O O . ILE A 1 206 ? -12.645 35.487 14.351 1.00 40.50 190 ILE A O 1
ATOM 1279 N N . ALA A 1 207 ? -12.882 33.733 12.973 1.00 34.10 191 ALA A N 1
ATOM 1280 C CA . ALA A 1 207 ? -11.543 33.213 13.155 1.00 33.88 191 ALA A CA 1
ATOM 1281 C C . ALA A 1 207 ? -11.375 32.275 11.978 1.00 43.53 191 ALA A C 1
ATOM 1282 O O . ALA A 1 207 ? -12.361 31.960 11.308 1.00 45.62 191 ALA A O 1
ATOM 1284 N N . PRO A 1 208 ? -10.13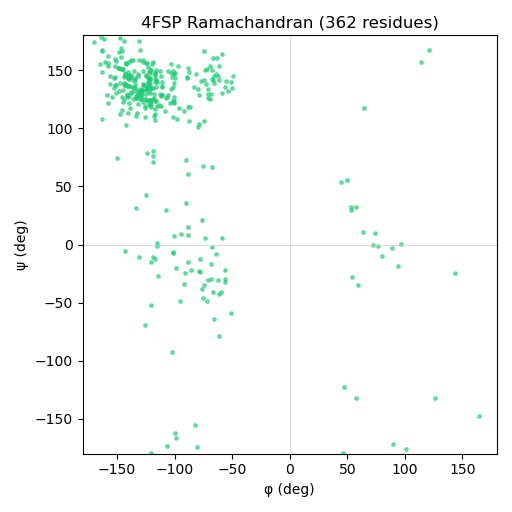9 31.842 11.699 1.00 49.00 192 PRO A N 1
ATOM 1285 C CA . PRO A 1 208 ? -9.945 31.096 10.450 1.00 47.75 192 PRO A CA 1
ATOM 1286 C C . PRO A 1 208 ? -10.829 29.850 10.298 1.00 46.83 192 PRO A C 1
ATOM 1287 O O . PRO A 1 208 ? -11.228 29.535 9.177 1.00 49.97 192 PRO A O 1
ATOM 1291 N N . ASP A 1 209 ? -11.160 29.181 11.396 1.00 45.43 193 ASP A N 1
ATOM 1292 C CA . ASP A 1 209 ? -12.036 28.012 11.324 1.00 48.95 193 ASP A CA 1
ATOM 1293 C C . ASP A 1 209 ? -13.499 28.296 11.716 1.00 42.71 193 ASP A C 1
ATOM 1294 O O . ASP A 1 209 ? -14.292 27.365 11.848 1.00 40.02 193 ASP A O 1
ATOM 1299 N N . TRP A 1 210 ? -13.848 29.565 11.926 1.00 33.51 194 TRP A N 1
ATOM 1300 C CA . TRP A 1 210 ? -15.191 29.915 12.402 1.00 27.91 194 TRP A CA 1
ATOM 1301 C C . TRP A 1 210 ? -15.849 31.030 11.615 1.00 27.60 194 TRP A C 1
ATOM 1302 O O . TRP A 1 210 ? -15.254 32.093 11.384 1.00 35.39 194 TRP A O 1
ATOM 1313 N N . THR A 1 211 ? -17.093 30.790 11.221 1.00 22.13 195 THR A N 1
ATOM 1314 C CA . THR A 1 211 ? -17.855 31.784 10.482 1.00 27.05 195 THR A CA 1
ATOM 1315 C C . THR A 1 211 ? -19.270 31.893 11.048 1.00 30.20 195 THR A C 1
ATOM 1316 O O . THR A 1 211 ? -19.922 30.881 11.333 1.00 29.11 195 THR A O 1
ATOM 1320 N N . GLY A 1 212 ? -19.740 33.123 11.216 1.00 25.89 196 GLY A N 1
ATOM 1321 C CA . GLY A 1 212 ? -21.104 33.362 11.645 1.00 26.45 196 GLY A CA 1
ATOM 1322 C C . GLY A 1 212 ? -21.853 34.105 10.559 1.00 29.90 196 GLY A C 1
ATOM 1323 O O . GLY A 1 212 ? -21.275 34.972 9.892 1.00 28.49 196 GLY A O 1
ATOM 1324 N N . SER A 1 213 ? -23.131 33.777 10.376 1.00 24.63 197 SER A N 1
ATOM 1325 C CA . SER A 1 213 ? -23.932 34.409 9.340 1.00 23.84 197 SER A CA 1
ATOM 1326 C C . SER A 1 213 ? -25.304 34.842 9.842 1.00 24.09 197 SER A C 1
ATOM 1327 O O . SER A 1 213 ? -25.933 34.145 10.640 1.00 28.72 197 SER A O 1
ATOM 1330 N N . TYR A 1 214 ? -25.766 35.983 9.340 1.00 24.77 198 TYR A N 1
ATOM 1331 C CA . TYR A 1 214 ? -27.149 36.409 9.501 1.00 25.11 198 TYR A CA 1
ATOM 1332 C C . TYR A 1 214 ? -27.745 36.683 8.125 1.00 23.48 198 TYR A C 1
ATOM 1333 O O . TYR A 1 214 ? -27.128 3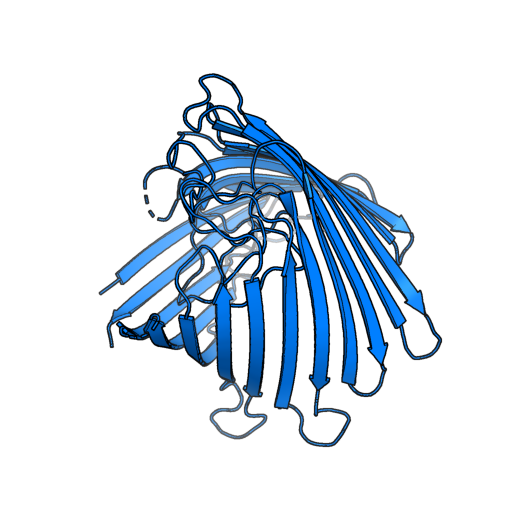7.368 7.301 1.00 23.44 198 TYR A O 1
ATOM 1342 N N . HIS A 1 215 ? -28.951 36.186 7.873 1.00 24.30 199 HIS A N 1
ATOM 1343 C CA . HIS A 1 215 ? -29.629 36.483 6.607 1.00 20.49 199 HIS A CA 1
ATOM 1344 C C . HIS A 1 215 ? -31.115 36.715 6.810 1.00 28.74 199 HIS A C 1
ATOM 1345 O O . HIS A 1 215 ? -31.758 36.070 7.657 1.00 29.21 199 HIS A O 1
ATOM 1352 N N . TYR A 1 216 ? -31.645 37.656 6.035 1.00 22.80 200 TYR A N 1
ATOM 1353 C CA . TYR A 1 216 ? -33.054 38.006 6.081 1.00 24.96 200 TYR A CA 1
ATOM 1354 C C . TYR A 1 216 ? -33.656 37.767 4.700 1.00 31.73 200 TYR A C 1
ATOM 1355 O O . TYR A 1 216 ? -33.066 38.139 3.686 1.00 33.75 200 TYR A O 1
ATOM 1364 N N . GLY A 1 217 ? -34.824 37.146 4.657 1.00 25.88 201 GLY A N 1
ATOM 1365 C CA . GLY A 1 217 ? -35.499 36.935 3.397 1.00 20.36 201 GLY A CA 1
ATOM 1366 C C . GLY A 1 217 ? -36.972 37.224 3.569 1.00 25.83 201 GLY A C 1
ATOM 1367 O O . GLY A 1 217 ? -37.558 36.927 4.616 1.00 36.27 201 GLY A O 1
ATOM 1368 N N . GLU A 1 218 ? -37.592 37.782 2.538 1.00 23.04 202 GLU A N 1
ATOM 1369 C CA . GLU A 1 218 ? -39.002 38.120 2.634 1.00 23.28 202 GLU A CA 1
ATOM 1370 C C . GLU A 1 218 ? -39.681 37.928 1.295 1.00 31.40 202 GLU A C 1
ATOM 1371 O O . GLU A 1 218 ? -39.338 38.612 0.326 1.00 32.71 202 GLU A O 1
ATOM 1377 N N . LEU A 1 219 ? -40.623 36.989 1.227 1.00 29.41 203 LEU A N 1
ATOM 1378 C CA . LEU A 1 219 ? -41.506 36.905 0.072 1.00 28.18 203 LEU A CA 1
ATOM 1379 C C . LEU A 1 219 ? -42.653 37.836 0.387 1.00 30.66 203 LEU A C 1
ATOM 1380 O O . LEU A 1 219 ? -43.490 37.522 1.238 1.00 38.39 203 LEU A O 1
ATOM 1385 N N . GLU A 1 220 ? -42.686 38.985 -0.281 1.00 28.57 204 GLU A N 1
ATOM 1386 C CA . GLU A 1 220 ? -43.579 40.072 0.124 1.00 37.69 204 GLU A CA 1
ATOM 1387 C C . GLU A 1 220 ? -45.045 39.658 0.219 1.00 38.71 204 GLU A C 1
ATOM 1388 O O . GLU A 1 220 ? -45.530 38.867 -0.595 1.00 36.32 204 GLU A O 1
ATOM 1394 N N . GLN A 1 221 ? -45.726 40.170 1.242 1.00 37.65 205 GLN A N 1
ATOM 1395 C CA . GLN A 1 221 ? -47.122 39.828 1.502 1.00 36.81 205 GLN A CA 1
ATOM 1396 C C . GLN A 1 221 ? -47.324 38.345 1.841 1.00 39.85 205 GLN A C 1
ATOM 1397 O O . GLN A 1 221 ? -48.466 37.872 1.880 1.00 40.08 205 GLN A O 1
ATOM 1403 N N . VAL A 1 222 ? -46.233 37.608 2.076 1.00 37.80 206 VAL A N 1
ATOM 1404 C CA . VAL A 1 222 ? -46.356 36.205 2.491 1.00 38.55 206 VAL A CA 1
ATOM 1405 C C . VAL A 1 222 ? -45.624 35.845 3.795 1.00 38.89 206 VAL A C 1
ATOM 1406 O O . VAL A 1 222 ? -46.267 35.554 4.806 1.00 42.17 206 VAL A O 1
ATOM 1410 N N . TYR A 1 223 ? -44.290 35.838 3.770 1.00 33.90 207 TYR A N 1
ATOM 1411 C CA . TYR A 1 223 ? -43.526 35.578 4.986 1.00 34.34 207 TYR A CA 1
ATOM 1412 C C . TYR A 1 223 ? -42.169 36.261 4.966 1.00 34.68 207 TYR A C 1
ATOM 1413 O O . TYR A 1 223 ? -41.639 36.586 3.902 1.00 37.97 207 TYR A O 1
ATOM 1422 N N . ALA A 1 224 ? -41.617 36.462 6.159 1.00 26.53 208 ALA A N 1
ATOM 1423 C CA . ALA A 1 224 ? -40.244 36.913 6.335 1.00 28.39 208 ALA A CA 1
ATOM 1424 C C . ALA A 1 224 ? -39.556 35.854 7.168 1.00 29.81 208 ALA A C 1
ATOM 1425 O O . ALA A 1 224 ? -40.164 35.294 8.076 1.00 28.03 208 ALA A O 1
ATOM 1427 N N . GLN A 1 225 ? -38.290 35.582 6.873 1.00 28.27 209 GLN A N 1
ATOM 1428 C CA . GLN A 1 225 ? -37.538 34.596 7.637 1.00 26.35 209 GLN A CA 1
ATOM 1429 C C . GLN A 1 225 ? -36.204 35.180 8.079 1.00 30.79 209 GLN A C 1
ATOM 1430 O O . GLN A 1 225 ? -35.491 35.775 7.277 1.00 28.11 209 GLN A O 1
ATOM 1436 N N . HIS A 1 226 ? -35.888 35.031 9.364 1.00 26.87 210 HIS A N 1
ATOM 1437 C CA . HIS A 1 226 ? -34.584 35.434 9.883 1.00 24.18 210 HIS A CA 1
ATOM 1438 C C . HIS A 1 226 ? -33.743 34.178 10.038 1.00 21.65 210 HIS A C 1
ATOM 1439 O O . HIS A 1 226 ? -34.231 33.163 10.528 1.00 24.40 210 HIS A O 1
ATOM 1446 N N . PHE A 1 227 ? -32.487 34.243 9.612 1.00 27.92 211 PHE A N 1
ATOM 1447 C CA . PHE A 1 227 ? -31.575 33.110 9.751 1.00 20.92 211 PHE A CA 1
ATOM 1448 C C . PHE A 1 227 ? -30.340 33.525 10.522 1.00 21.28 211 PHE A C 1
ATOM 1449 O O . PHE A 1 227 ? -29.786 34.607 10.278 1.00 24.27 211 PHE A O 1
ATOM 1457 N N . LEU A 1 228 ? -29.869 32.643 11.405 1.00 26.63 212 LEU A N 1
ATOM 1458 C CA . LEU A 1 228 ? -28.602 32.859 12.110 1.00 26.32 212 LEU A CA 1
ATOM 1459 C C . LEU A 1 228 ? -27.865 31.545 12.128 1.00 25.09 212 LEU A C 1
ATOM 1460 O O . LEU A 1 228 ? -28.441 30.517 12.483 1.00 22.26 212 LEU A O 1
ATOM 1465 N N . GLY A 1 229 ? -26.595 31.571 11.740 1.00 23.26 213 GLY A N 1
ATOM 1466 C CA . GLY A 1 229 ? -25.840 30.341 11.615 1.00 18.76 213 GLY A CA 1
ATOM 1467 C C . GLY A 1 229 ? -24.390 30.450 12.052 1.00 22.34 213 GLY A C 1
ATOM 1468 O O . GLY A 1 229 ? -23.787 31.523 12.041 1.00 21.87 213 GLY A O 1
ATOM 1469 N N . LEU A 1 230 ? -23.814 29.321 12.428 1.00 23.03 214 LEU A N 1
ATOM 1470 C CA . LEU A 1 230 ? -22.427 29.277 12.879 1.00 22.89 214 LEU A CA 1
ATOM 1471 C C . LEU A 1 230 ? -21.805 28.007 12.329 1.00 28.48 214 LEU A C 1
ATOM 1472 O O . LEU A 1 230 ? -22.366 26.914 12.505 1.00 22.69 214 LEU A O 1
ATOM 1477 N N . LYS A 1 231 ? -20.662 28.138 11.664 1.00 27.49 215 LYS A N 1
ATOM 1478 C CA . LYS A 1 231 ? -19.907 26.971 11.222 1.00 30.25 215 LYS A CA 1
ATOM 1479 C C . LYS A 1 231 ? -18.500 26.984 11.801 1.00 31.58 215 LYS A C 1
ATOM 1480 O O . LYS A 1 231 ? -17.827 28.021 11.773 1.00 36.60 215 LYS A O 1
ATOM 1486 N N . GLY A 1 232 ? -18.049 25.837 12.306 1.00 26.20 216 GLY A N 1
ATOM 1487 C CA . GLY A 1 232 ? -16.722 25.740 12.889 1.00 28.91 216 GLY A CA 1
ATOM 1488 C C . GLY A 1 232 ? -16.019 24.426 12.596 1.00 37.19 216 GLY A C 1
ATOM 1489 O O . GLY A 1 232 ? -16.685 23.414 12.331 1.00 43.21 216 GLY A O 1
ATOM 1490 N N . ARG A 1 233 ? -14.681 24.444 12.634 1.00 42.22 217 ARG A N 1
ATOM 1491 C CA . ARG A 1 233 ? -13.857 23.239 12.467 1.00 45.64 217 ARG A CA 1
ATOM 1492 C C . ARG A 1 233 ? -12.771 23.224 13.529 1.00 42.72 217 ARG A C 1
ATOM 1493 O O . ARG A 1 233 ? -12.127 24.239 13.754 1.00 43.41 217 ARG A O 1
ATOM 1501 N N . ILE A 1 234 ? -12.552 22.083 14.172 1.00 41.98 218 ILE A N 1
ATOM 1502 C CA . ILE A 1 234 ? -11.371 21.920 15.020 1.00 48.32 218 ILE A CA 1
ATOM 1503 C C . ILE A 1 234 ? -10.578 20.713 14.527 1.00 56.82 218 ILE A C 1
ATOM 1504 O O . ILE A 1 234 ? -11.154 19.800 13.936 1.00 58.41 218 ILE A O 1
ATOM 1509 N N . GLY A 1 235 ? -9.266 20.705 14.749 1.00 58.20 219 GLY A N 1
ATOM 1510 C CA . GLY A 1 235 ? -8.441 19.596 14.293 1.00 51.49 219 GLY A CA 1
ATOM 1511 C C . GLY A 1 235 ? -8.364 18.504 15.341 1.00 60.65 219 GLY A C 1
ATOM 1512 O O . GLY A 1 235 ? -8.358 18.805 16.534 1.00 66.44 219 GLY A O 1
ATOM 1513 N N . ILE A 1 236 ? -8.353 17.239 14.916 1.00 66.58 220 ILE A N 1
ATOM 1514 C CA . ILE A 1 236 ? -8.141 16.118 15.843 1.00 67.53 220 ILE A CA 1
ATOM 1515 C C . ILE A 1 236 ? -7.468 14.895 15.215 1.00 68.92 220 ILE A C 1
ATOM 1516 O O . ILE A 1 236 ? -8.152 13.913 14.935 1.00 71.61 220 ILE A O 1
ATOM 1521 N N . ALA A 1 237 ? -6.166 14.938 14.938 1.00 73.61 221 ALA A N 1
ATOM 1522 C CA . ALA A 1 237 ? -5.384 16.154 14.834 1.00 75.12 221 ALA A CA 1
ATOM 1523 C C . ALA A 1 237 ? -4.962 16.210 13.369 1.00 79.05 221 ALA A C 1
ATOM 1524 O O . ALA A 1 237 ? -4.731 17.288 12.812 1.00 84.97 221 ALA A O 1
ATOM 1526 N N . ALA A 1 238 ? -4.873 15.029 12.751 1.00 72.16 222 ALA A N 1
ATOM 1527 C CA . ALA A 1 238 ? -4.743 14.917 11.297 1.00 69.29 222 ALA A CA 1
ATOM 1528 C C . ALA A 1 238 ? -6.132 14.877 10.663 1.00 67.06 222 ALA A C 1
ATOM 1529 O O . ALA A 1 238 ? -6.280 15.035 9.448 1.00 65.05 222 ALA A O 1
ATOM 1531 N N . ASP A 1 239 ? -7.141 14.642 11.503 1.00 65.02 223 ASP A N 1
ATOM 1532 C CA . ASP A 1 239 ? -8.539 14.658 11.080 1.00 63.73 223 ASP A CA 1
ATOM 1533 C C . ASP A 1 239 ? -9.234 15.923 11.594 1.00 58.08 223 ASP A C 1
ATOM 1534 O O . ASP A 1 239 ? -8.590 16.809 12.148 1.00 64.29 223 ASP A O 1
ATOM 1539 N N . SER A 1 240 ? -10.545 16.013 11.409 1.00 47.71 224 SER A N 1
ATOM 1540 C CA . SER A 1 240 ? -11.267 17.208 11.829 1.00 46.64 224 SER A CA 1
ATOM 1541 C C . SER A 1 240 ? -12.722 16.964 12.192 1.00 46.46 224 SER A C 1
ATOM 1542 O O . SER A 1 240 ? -13.357 16.023 11.716 1.00 54.62 224 SER A O 1
ATOM 1545 N N . LEU A 1 241 ? -13.225 17.837 13.055 1.00 38.47 225 LEU A N 1
ATOM 1546 C CA . LEU A 1 241 ? -14.599 17.820 13.509 1.00 30.25 225 LEU A CA 1
ATOM 1547 C C . LEU A 1 241 ? -15.220 19.134 13.050 1.00 38.76 225 LEU A C 1
ATOM 1548 O O . LEU A 1 241 ? -14.679 20.212 13.320 1.00 45.91 225 LEU A O 1
ATOM 1553 N N . GLU A 1 242 ? -16.334 19.040 12.333 1.00 31.35 226 GLU A N 1
ATOM 1554 C CA . GLU A 1 242 ? -17.007 20.211 11.803 1.00 32.64 226 GLU A CA 1
ATOM 1555 C C . GLU A 1 242 ? -18.394 20.315 12.411 1.00 31.88 226 GLU A C 1
ATOM 1556 O O . GLU A 1 242 ? -19.034 19.304 12.704 1.00 38.46 226 GLU A O 1
ATOM 1562 N N . SER A 1 243 ? -18.864 21.542 12.585 1.00 26.16 227 SER A N 1
ATOM 1563 C CA . SER A 1 243 ? -20.173 21.769 13.172 1.00 31.94 227 SER A CA 1
ATOM 1564 C C . SER A 1 243 ? -20.865 22.809 12.335 1.00 28.28 227 SER A C 1
ATOM 1565 O O . SER A 1 243 ? -20.216 23.686 11.770 1.00 27.93 227 SER A O 1
ATOM 1568 N N . ASP A 1 244 ? -22.187 22.732 12.273 1.00 29.29 228 ASP A N 1
ATOM 1569 C CA . ASP A 1 244 ? -22.950 23.596 11.389 1.00 30.96 228 ASP A CA 1
ATOM 1570 C C . ASP A 1 244 ? -24.240 23.787 12.160 1.00 28.69 228 ASP A C 1
ATOM 1571 O O . ASP A 1 244 ? -24.988 22.834 12.363 1.00 28.91 228 ASP A O 1
ATOM 1576 N N . LEU A 1 245 ? -24.496 25.001 12.632 1.00 25.68 229 LEU A N 1
ATOM 1577 C CA . LEU A 1 245 ? -25.672 25.225 13.468 1.00 21.32 229 LEU A CA 1
ATOM 1578 C C . LEU A 1 245 ? -26.537 26.310 12.852 1.00 25.16 229 LEU A C 1
ATOM 1579 O O . LEU A 1 245 ? -26.028 27.329 12.388 1.00 25.85 229 LEU A O 1
ATOM 1584 N N . ARG A 1 246 ? -27.845 26.082 12.825 1.00 21.34 230 ARG A N 1
ATOM 1585 C CA . ARG A 1 246 ? -28.736 26.950 12.078 1.00 22.04 230 ARG A CA 1
ATOM 1586 C C . ARG A 1 246 ? -30.017 27.189 12.849 1.00 21.60 230 ARG A C 1
ATOM 1587 O O . ARG A 1 246 ? -30.729 26.244 13.174 1.00 24.01 230 ARG A O 1
ATOM 1595 N N . LEU A 1 247 ? -30.307 28.453 13.130 1.00 20.97 231 LEU A N 1
ATOM 1596 C CA . LEU A 1 247 ? -31.579 28.837 13.731 1.00 29.28 231 LEU A CA 1
ATOM 1597 C C . LEU A 1 247 ? -32.309 29.719 12.737 1.00 30.22 231 LEU A C 1
ATOM 1598 O O . LEU A 1 247 ? -31.700 30.618 12.139 1.00 22.98 231 LEU A O 1
ATOM 1603 N N . ALA A 1 248 ? -33.605 29.482 12.553 1.00 16.91 232 ALA A N 1
ATOM 1604 C CA . ALA A 1 248 ? -34.373 30.371 11.692 1.00 24.07 232 ALA A CA 1
ATOM 1605 C C . ALA A 1 248 ? -35.730 30.668 12.308 1.00 27.01 232 ALA A C 1
ATOM 1606 O O . ALA A 1 248 ? -36.309 29.818 12.988 1.00 24.24 232 ALA A O 1
ATOM 1608 N N . LEU A 1 249 ? -36.216 31.887 12.083 1.00 25.33 233 LEU A N 1
ATOM 1609 C CA . LEU A 1 249 ? -37.508 32.331 12.607 1.00 24.93 233 LEU A CA 1
ATOM 1610 C C . LEU A 1 249 ? -38.338 32.882 11.465 1.00 26.36 233 LEU A C 1
ATOM 1611 O O . LEU A 1 249 ? -37.899 33.797 10.755 1.00 25.83 233 LEU A O 1
ATOM 1616 N N . SER A 1 250 ? -39.527 32.316 11.265 1.00 28.17 234 SER A N 1
ATOM 1617 C CA . SER A 1 250 ? -40.355 32.717 10.126 1.00 29.04 234 SER A CA 1
ATOM 1618 C C . SER A 1 250 ? -41.742 33.092 10.602 1.00 32.30 234 SER A C 1
ATOM 1619 O O . SER A 1 250 ? -42.324 32.410 11.450 1.00 33.30 234 SER A O 1
ATOM 1622 N N . ARG A 1 251 ? -42.273 34.176 10.046 1.00 28.31 235 ARG A N 1
ATOM 1623 C CA . ARG A 1 251 ? -43.581 34.672 10.428 1.00 30.64 235 ARG A CA 1
ATOM 1624 C C . ARG A 1 251 ? -44.220 35.228 9.173 1.00 37.26 235 ARG A C 1
ATOM 1625 O O . ARG A 1 251 ? -43.512 35.666 8.265 1.00 40.96 235 ARG A O 1
ATOM 1633 N N . ASP A 1 252 ? -45.548 35.199 9.099 1.00 35.24 236 ASP A N 1
ATOM 1634 C CA . ASP A 1 252 ? -46.236 35.781 7.953 1.00 36.35 236 ASP A CA 1
ATOM 1635 C C . ASP A 1 252 ? -46.009 37.276 7.990 1.00 36.71 236 ASP A C 1
ATOM 1636 O O . ASP A 1 252 ? -45.668 37.823 9.042 1.00 34.32 236 ASP A O 1
ATOM 1641 N N . THR A 1 253 ? -46.196 37.946 6.857 1.00 35.49 237 THR A N 1
ATOM 1642 C CA . THR A 1 253 ? -45.994 39.386 6.830 1.00 36.61 237 THR A CA 1
ATOM 1643 C C . THR A 1 253 ? -46.965 40.034 5.863 1.00 39.95 237 THR A C 1
ATOM 1644 O O . THR A 1 253 ? -47.397 39.400 4.894 1.00 40.70 237 THR A O 1
ATOM 1648 N N . GLY A 1 254 ? -47.316 41.288 6.139 1.00 46.34 238 GLY A N 1
ATOM 1649 C CA . GLY A 1 254 ? -48.270 42.027 5.322 1.00 43.16 238 GLY A CA 1
ATOM 1650 C C . GLY A 1 254 ? -49.617 41.334 5.204 1.00 44.78 238 GLY A C 1
ATOM 1651 O O . GLY A 1 254 ? -50.185 40.882 6.210 1.00 47.06 238 GLY A O 1
ATOM 1652 N N . GLY A 1 255 ? -50.116 41.229 3.972 1.00 43.53 239 GLY A N 1
ATOM 1653 C CA . GLY A 1 255 ? -51.393 40.584 3.702 1.00 47.97 239 GLY A CA 1
ATOM 1654 C C . GLY A 1 255 ? -51.483 39.097 4.021 1.00 50.92 239 GLY A C 1
ATOM 1655 O O . GLY A 1 255 ? -52.575 38.518 3.956 1.00 52.89 239 GLY A O 1
ATOM 1656 N N . ALA A 1 256 ? -50.347 38.481 4.354 1.00 52.07 240 ALA A N 1
ATOM 1657 C CA . ALA A 1 256 ? -50.312 37.080 4.788 1.00 46.85 240 ALA A CA 1
ATOM 1658 C C . ALA A 1 256 ? -51.072 36.159 3.850 1.00 45.83 240 ALA A C 1
ATOM 1659 O O . ALA A 1 256 ? -51.963 35.438 4.277 1.00 42.00 240 ALA A O 1
ATOM 1661 N N . ARG A 1 257 ? -50.724 36.169 2.575 1.00 46.90 241 ARG A N 1
ATOM 1662 C CA . ARG A 1 257 ? -51.455 35.360 1.612 1.00 47.76 241 ARG A CA 1
ATOM 1663 C C . ARG A 1 257 ? -51.249 33.867 1.835 1.00 50.60 241 ARG A C 1
ATOM 1664 O O . ARG A 1 257 ? -51.853 33.053 1.140 1.00 55.88 241 ARG A O 1
ATOM 1672 N N . GLY A 1 258 ? -50.421 33.516 2.817 1.00 45.71 242 GLY A N 1
ATOM 1673 C CA . GLY A 1 258 ? -50.031 32.137 3.058 1.00 49.72 242 GLY A CA 1
ATOM 1674 C C . GLY A 1 258 ? -50.741 31.148 3.991 1.00 56.52 242 GLY A C 1
ATOM 1675 O O . GLY A 1 258 ? -50.547 29.947 3.797 1.00 60.33 242 GLY A O 1
ATOM 1676 N N . GLY A 1 259 ? -51.488 31.551 5.022 1.00 63.81 243 GLY A N 1
ATOM 1677 C CA . GLY A 1 259 ? -51.589 32.891 5.553 1.00 58.78 243 GLY A CA 1
ATOM 1678 C C . GLY A 1 259 ? -50.776 33.051 6.828 1.00 48.10 243 GLY A C 1
ATOM 1679 O O . GLY A 1 259 ? -49.596 33.367 6.772 1.00 42.07 243 GLY A O 1
ATOM 1680 N N . ARG A 1 260 ? -51.392 32.835 7.981 1.00 38.49 244 ARG A N 1
ATOM 1681 C CA . ARG A 1 260 ? -50.672 33.015 9.238 1.00 43.09 244 ARG A CA 1
ATOM 1682 C C . ARG A 1 260 ? -49.598 31.951 9.398 1.00 42.41 244 ARG A C 1
ATOM 1683 O O . ARG A 1 260 ? -49.859 30.755 9.242 1.00 36.49 244 ARG A O 1
ATOM 1691 N N . ILE A 1 261 ? -48.383 32.387 9.707 1.00 34.37 245 ILE A N 1
ATOM 1692 C CA . ILE A 1 261 ? -47.268 31.456 9.831 1.00 26.45 245 ILE A CA 1
ATOM 1693 C C . ILE A 1 261 ? -46.402 31.775 11.043 1.00 35.20 245 ILE A C 1
ATOM 1694 O O . ILE A 1 261 ? -46.063 32.938 11.298 1.00 38.84 245 ILE A O 1
ATOM 1699 N N . ASP A 1 262 ? -46.041 30.737 11.787 1.00 35.63 246 ASP A N 1
ATOM 1700 C CA . ASP A 1 262 ? -45.099 30.871 12.889 1.00 28.31 246 ASP A CA 1
ATOM 1701 C C . ASP A 1 262 ? -44.213 29.624 12.921 1.00 26.69 246 ASP A C 1
ATOM 1702 O O . ASP A 1 262 ? -44.637 28.554 13.341 1.00 30.75 246 ASP A O 1
ATOM 1707 N N . ASN A 1 263 ? -42.984 29.764 12.440 1.00 25.09 247 ASN A N 1
ATOM 1708 C CA . ASN A 1 263 ? -42.061 28.645 12.446 1.00 21.86 247 ASN A CA 1
ATOM 1709 C C . ASN A 1 263 ? -40.737 29.046 13.056 1.00 21.46 247 ASN A C 1
ATOM 1710 O O . ASN A 1 263 ? -40.157 30.079 12.694 1.00 26.78 247 ASN A O 1
ATOM 1715 N N . ARG A 1 264 ? -40.303 28.250 14.030 1.00 26.18 248 ARG A N 1
ATOM 1716 C CA . ARG A 1 264 ? -38.982 28.382 14.628 1.00 29.09 248 ARG A CA 1
ATOM 1717 C C . ARG A 1 264 ? -38.276 27.080 14.393 1.00 27.77 248 ARG A C 1
ATOM 1718 O O . ARG A 1 264 ? -38.721 26.023 14.842 1.00 26.65 248 ARG A O 1
ATOM 1726 N N . SER A 1 265 ? -37.155 27.171 13.710 1.00 25.00 249 SER A N 1
ATOM 1727 C CA . SER A 1 265 ? -36.474 26.013 13.199 1.00 24.06 249 SER A CA 1
ATOM 1728 C C . SER A 1 265 ? -35.085 25.911 13.809 1.00 24.30 249 SER A C 1
ATOM 1729 O O . SER A 1 265 ? -34.355 26.911 13.900 1.00 24.06 249 SER A O 1
ATOM 1732 N N . PHE A 1 266 ? -34.715 24.710 14.233 1.00 20.96 250 PHE A N 1
ATOM 1733 C CA . PHE A 1 266 ? -33.313 24.437 14.509 1.00 23.64 250 PHE A CA 1
ATOM 1734 C C . PHE A 1 266 ? -32.892 23.282 13.625 1.00 26.78 250 PHE A C 1
ATOM 1735 O O . PHE A 1 266 ? -33.653 22.336 13.424 1.00 28.68 250 PHE A O 1
ATOM 1743 N N . SER A 1 267 ? -31.661 23.345 13.140 1.00 26.33 251 SER A N 1
ATOM 1744 C CA . SER A 1 267 ? -31.134 22.338 12.245 1.00 20.98 251 SER A CA 1
ATOM 1745 C C . SER A 1 267 ? -29.626 22.432 12.355 1.00 26.55 251 SER A C 1
ATOM 1746 O O . SER A 1 267 ? -29.041 23.489 12.117 1.00 28.55 251 SER A O 1
ATOM 1749 N N . GLY A 1 268 ? -28.989 21.335 12.734 1.00 25.70 252 GLY A N 1
ATOM 1750 C CA . GLY A 1 268 ? -27.559 21.358 12.953 1.00 19.36 252 GLY A CA 1
ATOM 1751 C C . GLY A 1 268 ? -26.880 20.029 12.719 1.00 23.14 252 GLY A C 1
ATOM 1752 O O . GLY A 1 268 ? -27.526 18.980 12.760 1.00 23.12 252 GLY A O 1
ATOM 1753 N N . SER A 1 269 ? -25.571 20.072 12.485 1.00 23.30 253 SER A N 1
ATOM 1754 C CA . SER A 1 269 ? -24.814 18.862 12.212 1.00 23.64 253 SER A CA 1
ATOM 1755 C C . SER A 1 269 ? -23.450 18.885 12.840 1.00 23.14 253 SER A C 1
ATOM 1756 O O . SER A 1 269 ? -22.865 19.952 13.087 1.00 23.09 253 SER A O 1
ATOM 1759 N N . LEU A 1 270 ? -22.941 17.676 13.044 1.00 29.55 254 LEU A N 1
ATOM 1760 C CA . LEU A 1 270 ? -21.614 17.440 13.556 1.00 29.88 254 LEU A CA 1
ATOM 1761 C C . LEU A 1 270 ? -20.993 16.399 12.646 1.00 33.06 254 LEU A C 1
ATOM 1762 O O . LEU A 1 270 ? -21.529 15.291 12.513 1.00 35.15 254 LEU A O 1
ATOM 1767 N N . THR A 1 271 ? -19.878 16.732 12.008 1.00 34.85 255 THR A N 1
ATOM 1768 C CA . THR A 1 271 ? -19.240 15.773 11.104 1.00 36.97 255 THR A CA 1
ATOM 1769 C C . THR A 1 271 ? -17.804 15.449 11.494 1.00 33.62 255 THR A C 1
ATOM 1770 O O . THR A 1 271 ? -16.961 16.344 11.610 1.00 36.49 255 THR A O 1
ATOM 1774 N N . TYR A 1 272 ? -17.529 14.163 11.683 1.00 30.80 256 TYR A N 1
ATOM 1775 C CA . TYR A 1 272 ? -16.174 13.702 11.950 1.00 30.70 256 TYR A CA 1
ATOM 1776 C C . TYR A 1 272 ? -15.543 13.205 10.647 1.00 42.44 256 TYR A C 1
ATOM 1777 O O . TYR A 1 272 ? -15.911 12.147 10.130 1.00 46.29 256 TYR A O 1
ATOM 1786 N N . ARG A 1 273 ? -14.597 13.976 10.119 1.00 39.19 257 ARG A N 1
ATOM 1787 C CA . ARG A 1 273 ? -14.009 13.715 8.809 1.00 44.02 257 ARG A CA 1
ATOM 1788 C C . ARG A 1 273 ? -12.561 13.212 8.906 1.00 51.21 257 ARG A C 1
ATOM 1789 O O . ARG A 1 273 ? -11.671 13.945 9.345 1.00 52.12 257 ARG A O 1
ATOM 1797 N N . LEU A 1 274 ? -12.332 11.969 8.483 1.00 49.65 258 LEU A N 1
ATOM 1798 C CA . LEU A 1 274 ? -11.011 11.343 8.574 1.00 51.73 258 LEU A CA 1
ATOM 1799 C C . LEU A 1 274 ? -10.131 11.623 7.352 1.00 54.39 258 LEU A C 1
ATOM 1800 O O . LEU A 1 274 ? -10.629 11.823 6.245 1.00 50.45 258 LEU A O 1
ATOM 1805 N N . ARG A 1 275 ? -8.817 11.621 7.548 1.00 60.02 259 ARG A N 1
ATOM 1806 C CA . ARG A 1 275 ? -7.899 11.905 6.452 1.00 62.64 259 ARG A CA 1
ATOM 1807 C C . ARG A 1 275 ? -7.898 10.807 5.388 1.00 64.29 259 ARG A C 1
ATOM 1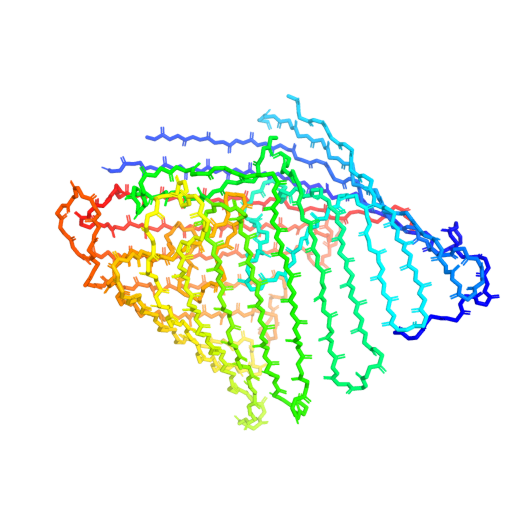808 O O . ARG A 1 275 ? -7.438 11.039 4.276 1.00 71.92 259 ARG A O 1
ATOM 1810 N N . ASN A 1 276 ? -8.418 9.624 5.713 1.00 54.73 260 ASN A N 1
ATOM 1811 C CA . ASN A 1 276 ? -8.449 8.532 4.734 1.00 55.00 260 ASN A CA 1
ATOM 1812 C C . ASN A 1 276 ? -9.687 8.497 3.830 1.00 56.75 260 ASN A C 1
ATOM 1813 O O . ASN A 1 276 ? -9.961 7.479 3.192 1.00 65.03 260 ASN A O 1
ATOM 1818 N N . GLY A 1 277 ? -10.439 9.593 3.787 1.00 45.32 261 GLY A N 1
ATOM 1819 C CA . GLY A 1 277 ? -11.572 9.692 2.882 1.00 47.05 261 GLY A CA 1
ATOM 1820 C C . GLY A 1 277 ? -12.933 9.357 3.475 1.00 49.24 261 GLY A C 1
ATOM 1821 O O . GLY A 1 277 ? -13.951 9.415 2.780 1.00 49.69 261 GLY A O 1
ATOM 1822 N N . GLN A 1 278 ? -12.965 9.015 4.758 1.00 41.00 262 GLN A N 1
ATOM 1823 C CA . GLN A 1 278 ? -14.234 8.698 5.400 1.00 47.75 262 GLN A CA 1
ATOM 1824 C C . GLN A 1 278 ? -14.808 9.885 6.163 1.00 46.01 262 GLN A C 1
ATOM 1825 O O . GLN A 1 278 ? -14.066 10.747 6.624 1.00 48.07 262 GLN A O 1
ATOM 1831 N N . ALA A 1 279 ? -16.132 9.908 6.304 1.00 42.52 263 ALA A N 1
ATOM 1832 C CA . ALA A 1 279 ? -16.805 10.923 7.112 1.00 43.56 263 ALA A CA 1
ATOM 1833 C C . ALA A 1 279 ? -18.004 10.338 7.845 1.00 39.36 263 ALA A C 1
ATOM 1834 O O . ALA A 1 279 ? -18.780 9.565 7.276 1.00 35.06 263 ALA A O 1
ATOM 1836 N N . PHE A 1 280 ? -18.154 10.709 9.112 1.00 39.35 264 PHE A N 1
ATOM 1837 C CA . PHE A 1 280 ? -19.305 10.274 9.885 1.00 34.53 264 PHE A CA 1
ATOM 1838 C C . PHE A 1 280 ? -20.049 11.512 10.381 1.00 38.84 264 PHE A C 1
ATOM 1839 O O . PHE A 1 280 ? -19.456 12.425 10.952 1.00 38.12 264 PHE A O 1
ATOM 1847 N N . GLY A 1 281 ? -21.353 11.533 10.172 1.00 34.99 265 GLY A N 1
ATOM 1848 C CA . GLY A 1 281 ? -22.115 12.723 10.450 1.00 24.68 265 GLY A CA 1
ATOM 1849 C C . GLY A 1 281 ? -23.350 12.421 11.260 1.00 30.94 265 GLY A C 1
ATOM 1850 O O . GLY A 1 281 ? -23.981 11.370 11.123 1.00 30.38 265 GLY A O 1
ATOM 1851 N N . LEU A 1 282 ? -23.691 13.386 12.101 1.00 24.39 266 LEU A N 1
ATOM 1852 C CA . LEU A 1 282 ? -24.829 13.312 12.980 1.00 27.23 266 LEU A CA 1
ATOM 1853 C C . LEU A 1 282 ? -25.544 14.616 12.742 1.00 31.01 266 LEU A C 1
ATOM 1854 O O . LEU A 1 282 ? -24.914 15.689 12.770 1.00 26.23 266 LEU A O 1
ATOM 1859 N N . GLY A 1 283 ? -26.843 14.539 12.473 1.00 26.66 267 GLY A N 1
ATOM 1860 C CA . GLY A 1 283 ? -27.620 15.743 12.233 1.00 20.82 267 GLY A CA 1
ATOM 1861 C C . GLY A 1 283 ? -28.828 15.725 13.140 1.00 29.63 267 GLY A C 1
ATOM 1862 O O . GLY A 1 283 ? -29.329 14.645 13.497 1.00 29.35 267 GLY A O 1
ATOM 1863 N N . TYR A 1 284 ? -29.283 16.908 13.541 1.00 29.50 268 TYR A N 1
ATOM 1864 C CA . TYR A 1 284 ? -30.476 17.003 14.366 1.00 25.47 268 TYR A CA 1
ATOM 1865 C C . TYR A 1 284 ? -31.280 18.215 13.971 1.00 19.51 268 TYR A C 1
ATOM 1866 O O . TYR A 1 284 ? -30.727 19.262 13.627 1.00 23.53 268 TYR A O 1
ATOM 1875 N N . GLN A 1 285 ? -32.597 18.092 14.055 1.00 25.19 269 GLN A N 1
ATOM 1876 C CA . GLN A 1 285 ? -33.466 19.123 13.500 1.00 21.98 269 GLN A CA 1
ATOM 1877 C C . GLN A 1 285 ? -34.786 19.150 14.240 1.00 23.29 269 GLN A C 1
ATOM 1878 O O . GLN A 1 285 ? -35.312 18.097 14.630 1.00 26.31 269 GLN A O 1
ATOM 1884 N N . ARG A 1 286 ? -35.324 20.351 14.422 1.00 21.40 270 ARG A N 1
ATOM 1885 C CA . ARG A 1 286 ? -36.532 20.515 15.206 1.00 26.42 270 ARG A CA 1
ATOM 1886 C C . ARG A 1 286 ? -37.339 21.673 14.675 1.00 25.09 270 ARG A C 1
ATOM 1887 O O . ARG A 1 286 ? -36.794 22.744 14.439 1.00 26.59 270 ARG A O 1
ATOM 1895 N N . MET A 1 287 ? -38.637 21.454 14.487 1.00 26.90 271 MET A N 1
ATOM 1896 C CA . MET A 1 287 ? -39.541 22.519 14.080 1.00 26.60 271 MET A CA 1
ATOM 1897 C C . MET A 1 287 ? -40.411 22.918 15.277 1.00 33.05 271 MET A C 1
ATOM 1898 O O . MET A 1 287 ? -41.054 22.062 15.899 1.00 30.52 271 MET A O 1
ATOM 1903 N N . SER A 1 288 ? -40.446 24.203 15.613 1.00 27.64 272 SER A N 1
ATOM 1904 C CA . SER A 1 288 ? -41.324 24.640 16.698 1.00 31.96 272 SER A CA 1
ATOM 1905 C C . SER A 1 288 ? -42.214 25.781 16.260 1.00 26.94 272 SER A C 1
ATOM 1906 O O . SER A 1 288 ? -41.897 26.491 15.298 1.00 28.19 272 SER A O 1
ATOM 1909 N N . GLY A 1 289 ? -43.323 25.966 16.977 1.00 28.91 273 GLY A N 1
ATOM 1910 C CA . GLY A 1 289 ? -44.331 26.945 16.580 1.00 29.34 273 GLY A CA 1
ATOM 1911 C C . GLY A 1 289 ? -45.477 26.224 15.892 1.00 34.38 273 GLY A C 1
ATOM 1912 O O . GLY A 1 289 ? -45.476 24.993 15.806 1.00 36.28 273 GLY A O 1
ATOM 1913 N N . ASP A 1 290 ? -46.449 26.970 15.392 1.00 33.13 274 ASP A N 1
ATOM 1914 C CA . ASP A 1 290 ? -47.619 26.343 14.789 1.00 42.02 274 ASP A CA 1
ATOM 1915 C C . ASP A 1 290 ? -47.408 25.800 13.372 1.00 34.49 274 ASP A C 1
ATOM 1916 O O . ASP A 1 290 ? -48.260 25.069 12.873 1.00 34.99 274 ASP A O 1
ATOM 1921 N N . HIS A 1 291 ? -46.300 26.158 12.717 1.00 28.05 275 HIS A N 1
ATOM 1922 C CA . HIS A 1 291 ? -46.095 25.739 11.325 1.00 29.08 275 HIS A CA 1
ATOM 1923 C C . HIS A 1 291 ? -44.759 25.106 10.996 1.00 31.28 275 HIS A C 1
ATOM 1924 O O . HIS A 1 291 ? -43.806 25.175 11.772 1.00 26.84 275 HIS A O 1
ATOM 1931 N N . GLY A 1 292 ? -44.699 24.505 9.810 1.00 36.17 276 GLY A N 1
ATOM 1932 C CA . GLY A 1 292 ? -43.464 23.949 9.295 1.00 22.64 276 GLY A CA 1
ATOM 1933 C C . GLY A 1 292 ? -42.577 25.024 8.687 1.00 27.77 276 GLY A C 1
ATOM 1934 O O . GLY A 1 292 ? -42.890 26.218 8.753 1.00 24.78 276 GLY A O 1
ATOM 1935 N N . PHE A 1 293 ? -41.476 24.590 8.082 1.00 23.34 277 PHE A N 1
ATOM 1936 C CA . PHE A 1 293 ? -40.438 25.477 7.600 1.00 20.21 277 PHE A CA 1
ATOM 1937 C C . PHE A 1 293 ? -40.743 25.974 6.183 1.00 34.39 277 PHE A C 1
ATOM 1938 O O . PHE A 1 293 ? -40.819 25.185 5.246 1.00 31.51 277 PHE A O 1
ATOM 1946 N N . PRO A 1 294 ? -40.894 27.294 6.018 1.00 29.73 278 PRO A N 1
ATOM 1947 C CA . PRO A 1 294 ? -41.217 27.814 4.689 1.00 26.85 278 PRO A CA 1
ATOM 1948 C C . PRO A 1 294 ? -39.973 28.083 3.863 1.00 25.40 278 PRO A C 1
ATOM 1949 O O . PRO A 1 294 ? -38.897 28.431 4.393 1.00 25.21 278 PRO A O 1
ATOM 1953 N N . TYR A 1 295 ? -40.142 27.915 2.556 1.00 21.89 279 TYR A N 1
ATOM 1954 C CA . TYR A 1 295 ? -39.125 28.223 1.552 1.00 20.96 279 TYR A CA 1
ATOM 1955 C C . TYR A 1 295 ? -39.783 28.303 0.178 1.00 20.99 279 TYR A C 1
ATOM 1956 O O . TYR A 1 295 ? -40.939 27.913 0.027 1.00 27.85 279 TYR A O 1
ATOM 1965 N N . LEU A 1 296 ? -39.073 28.827 -0.815 1.00 27.23 280 LEU A N 1
ATOM 1966 C CA . LEU A 1 296 ? -39.711 29.115 -2.106 1.00 34.34 280 LEU A CA 1
ATOM 1967 C C . LEU A 1 296 ? -39.816 27.874 -2.992 1.00 30.57 280 LEU A C 1
ATOM 1968 O O . LEU A 1 296 ? -38.947 26.991 -2.950 1.00 28.43 280 LEU A O 1
ATOM 1973 N N . GLU A 1 297 ? -40.881 27.810 -3.788 1.00 32.48 281 GLU A N 1
ATOM 1974 C CA . GLU A 1 297 ? -40.945 26.863 -4.898 1.00 35.81 281 GLU A CA 1
ATOM 1975 C C . GLU A 1 297 ? -39.687 26.981 -5.761 1.00 35.40 281 GLU A C 1
ATOM 1976 O O . GLU A 1 297 ? -39.192 28.093 -6.018 1.00 33.10 281 GLU A O 1
ATOM 1982 N N . GLY A 1 298 ? -39.174 25.841 -6.213 1.00 31.77 282 GLY A N 1
ATOM 1983 C CA . GLY A 1 298 ? -37.986 25.823 -7.053 1.00 36.60 282 GLY A CA 1
ATOM 1984 C C . GLY A 1 298 ? -36.671 25.752 -6.295 1.00 38.77 282 GLY A C 1
ATOM 1985 O O . GLY A 1 298 ? -35.604 25.678 -6.914 1.00 40.63 282 GLY A O 1
ATOM 1986 N N . THR A 1 299 ? -36.740 25.771 -4.964 1.00 30.28 283 THR A N 1
ATOM 1987 C CA . THR A 1 299 ? -35.536 25.778 -4.130 1.00 27.30 283 THR A CA 1
ATOM 1988 C C . THR A 1 299 ? -35.489 24.547 -3.235 1.00 28.60 283 THR A C 1
ATOM 1989 O O . THR A 1 299 ? -36.520 23.948 -2.968 1.00 33.28 283 THR A O 1
ATOM 1993 N N . ASP A 1 300 ? -34.298 24.167 -2.782 1.00 22.96 284 ASP A N 1
ATOM 1994 C CA . ASP A 1 300 ? -34.169 23.254 -1.651 1.00 26.74 284 ASP A CA 1
ATOM 1995 C C . ASP A 1 300 ? -34.127 24.071 -0.358 1.00 35.35 284 ASP A C 1
ATOM 1996 O O . ASP A 1 300 ? -33.540 25.172 -0.325 1.00 28.94 284 ASP A O 1
ATOM 2001 N N . PRO A 1 301 ? -34.729 23.532 0.717 1.00 31.58 285 PRO A N 1
ATOM 2002 C CA . PRO A 1 301 ? -34.690 24.231 2.006 1.00 25.64 285 PRO A CA 1
ATOM 2003 C C . PRO A 1 301 ? -33.290 24.131 2.613 1.00 25.66 285 PRO A C 1
ATOM 2004 O O . PRO A 1 301 ? -32.681 23.061 2.567 1.00 24.89 285 PRO A O 1
ATOM 2008 N N . TYR A 1 302 ? -32.784 25.217 3.188 1.00 27.61 286 TYR A N 1
ATOM 2009 C CA . TYR A 1 302 ? -31.470 25.178 3.825 1.00 27.98 286 TYR A CA 1
ATOM 2010 C C . TYR A 1 302 ? -31.516 24.466 5.181 1.00 27.46 286 TYR A C 1
ATOM 2011 O O . TYR A 1 302 ? -31.314 25.090 6.229 1.00 25.94 286 TYR A O 1
ATOM 2020 N N . LEU A 1 303 ? -31.771 23.159 5.167 1.00 28.48 287 LEU A N 1
ATOM 2021 C CA . LEU A 1 303 ? -31.875 22.394 6.415 1.00 27.37 287 LEU A CA 1
ATOM 2022 C C . LEU A 1 303 ? -30.901 21.216 6.383 1.00 27.42 287 LEU A C 1
ATOM 2023 O O . LEU A 1 303 ? -30.667 20.648 5.311 1.00 30.34 287 LEU A O 1
ATOM 2028 N N . VAL A 1 304 ? -30.323 20.826 7.518 1.00 26.85 288 VAL A N 1
ATOM 2029 C CA . VAL A 1 304 ? -29.401 19.687 7.444 1.00 25.27 288 VAL A CA 1
ATOM 2030 C C . VAL A 1 304 ? -30.106 18.350 7.278 1.00 22.06 288 VAL A C 1
ATOM 2031 O O . VAL A 1 304 ? -29.606 17.473 6.576 1.00 25.63 288 VAL A O 1
ATOM 2035 N N . ASN A 1 305 ? -31.273 18.196 7.889 1.00 25.85 289 ASN A N 1
ATOM 2036 C CA . ASN A 1 305 ? -32.022 16.948 7.726 1.00 28.23 289 ASN A CA 1
ATOM 2037 C C . ASN A 1 305 ? -32.932 17.021 6.515 1.00 26.57 289 ASN A C 1
ATOM 2038 O O . ASN A 1 305 ? -34.154 16.926 6.628 1.00 24.82 289 ASN A O 1
ATOM 2043 N N . PHE A 1 306 ? -32.315 17.217 5.354 1.00 25.02 290 PHE A N 1
ATOM 2044 C CA . PHE A 1 306 ? -33.044 17.293 4.094 1.00 26.80 290 PHE A CA 1
ATOM 2045 C C . PHE A 1 306 ? -32.495 16.184 3.243 1.00 26.41 290 PHE A C 1
ATOM 2046 O O . PHE A 1 306 ? -31.297 16.163 2.949 1.00 28.11 290 PHE A O 1
ATOM 2054 N N . GLY A 1 307 ? -33.348 15.239 2.867 1.00 26.82 291 GLY A N 1
ATOM 2055 C CA . GLY A 1 307 ? -32.878 14.095 2.102 1.00 24.56 291 GLY A CA 1
ATOM 2056 C C . GLY A 1 307 ? -33.156 14.229 0.614 1.00 33.30 291 GLY A C 1
ATOM 2057 O O . GLY A 1 307 ? -33.406 15.337 0.099 1.00 36.75 291 GLY A O 1
ATOM 2058 N N . GLN A 1 308 ? -33.106 13.097 -0.079 1.00 30.34 292 GLN A N 1
ATOM 2059 C CA . GLN A 1 308 ? -33.391 13.053 -1.510 1.00 31.85 292 GLN A CA 1
ATOM 2060 C C . GLN A 1 308 ? -34.868 13.350 -1.741 1.00 30.82 292 GLN A C 1
ATOM 2061 O O . GLN A 1 308 ? -35.235 13.910 -2.769 1.00 34.55 292 GLN A O 1
ATOM 2067 N N . TYR A 1 309 ? -35.716 13.001 -0.774 1.00 30.27 293 TYR A N 1
ATOM 2068 C CA . TYR A 1 309 ? -37.153 13.219 -0.938 1.00 29.49 293 TYR A CA 1
ATOM 2069 C C . TYR A 1 309 ? -37.760 14.140 0.128 1.00 39.56 293 TYR A C 1
ATOM 2070 O O . TYR A 1 309 ? -38.451 15.105 -0.198 1.00 42.15 293 TYR A O 1
ATOM 2079 N N . ASN A 1 310 ? -37.527 13.833 1.399 1.00 31.25 294 ASN A N 1
ATOM 2080 C CA . ASN A 1 310 ? -38.243 14.530 2.470 1.00 32.73 294 ASN A CA 1
ATOM 2081 C C . ASN A 1 310 ? -37.365 15.567 3.142 1.00 28.38 294 ASN A C 1
ATOM 2082 O O . ASN A 1 310 ? -36.131 15.450 3.135 1.00 29.31 294 ASN A O 1
ATOM 2087 N N . ASP A 1 311 ? -38.001 16.572 3.733 1.00 28.51 295 ASP A N 1
ATOM 2088 C CA . ASP A 1 311 ? -37.265 17.668 4.367 1.00 29.43 295 ASP A CA 1
ATOM 2089 C C . ASP A 1 311 ? -37.490 17.703 5.879 1.00 24.33 295 ASP A C 1
ATOM 2090 O O . ASP A 1 311 ? -36.976 18.576 6.573 1.00 25.09 295 ASP A O 1
ATOM 2095 N N . PHE A 1 312 ? -38.265 16.742 6.375 1.00 24.71 296 PHE A N 1
ATOM 2096 C CA . PHE A 1 312 ? -38.512 16.607 7.801 1.00 26.05 296 PHE A CA 1
ATOM 2097 C C . PHE A 1 312 ? -38.812 17.950 8.431 1.00 31.58 296 PHE A C 1
ATOM 2098 O O . PHE A 1 312 ? -38.163 18.344 9.402 1.00 32.48 296 PHE A O 1
ATOM 2106 N N . ALA A 1 313 ? -39.789 18.645 7.855 1.00 32.96 297 ALA A N 1
ATOM 2107 C CA . ALA A 1 313 ? -40.078 20.022 8.231 1.00 34.81 297 ALA A CA 1
ATOM 2108 C C . ALA A 1 313 ? -41.566 20.282 8.441 1.00 31.28 297 ALA A C 1
ATOM 2109 O O . ALA A 1 313 ? -42.041 21.391 8.199 1.00 35.75 297 ALA A O 1
ATOM 2111 N N . GLU A 1 314 ? -42.290 19.261 8.891 1.00 26.46 298 GLU A N 1
ATOM 2112 C CA . GLU A 1 314 ? -43.652 19.444 9.371 1.00 36.91 298 GLU A CA 1
ATOM 2113 C C . GLU A 1 314 ? -43.632 20.224 10.673 1.00 35.79 298 GLU A C 1
ATOM 2114 O O . GLU A 1 314 ? -42.639 20.192 11.406 1.00 28.10 298 GLU A O 1
ATOM 2120 N N . ALA A 1 315 ? -44.723 20.932 10.951 1.00 29.57 299 ALA A N 1
ATOM 2121 C CA . ALA A 1 315 ? -44.885 21.605 12.231 1.00 28.10 299 ALA A CA 1
ATOM 2122 C C . ALA A 1 315 ? -44.596 20.616 13.365 1.00 36.01 299 ALA A C 1
ATOM 2123 O O . ALA A 1 315 ? -45.038 19.462 13.316 1.00 32.19 299 ALA A O 1
ATOM 2125 N N . GLY A 1 316 ? -43.823 21.043 14.362 1.00 34.81 300 GLY A N 1
ATOM 2126 C CA . GLY A 1 316 ? -43.626 20.225 15.548 1.00 30.39 300 GLY A CA 1
ATOM 2127 C C . GLY A 1 316 ? -42.611 19.103 15.436 1.00 35.67 300 GLY A C 1
ATOM 2128 O O . GLY A 1 316 ? -42.224 18.505 16.450 1.00 27.70 300 GLY A O 1
ATOM 2129 N N . GLU A 1 317 ? -42.145 18.828 14.220 1.00 36.19 301 GLU A N 1
ATOM 2130 C CA . GLU A 1 317 ? -41.309 17.648 13.994 1.00 29.84 301 GLU A CA 1
ATOM 2131 C C . GLU A 1 317 ? -39.825 17.770 14.404 1.00 35.43 301 GLU A C 1
ATOM 2132 O O . GLU A 1 317 ? -39.112 18.715 14.024 1.00 34.37 301 GLU A O 1
ATOM 2138 N N . SER A 1 318 ? -39.385 16.783 15.180 1.00 30.32 302 SER A N 1
ATOM 2139 C CA . SER A 1 318 ? -37.982 16.571 15.525 1.00 30.26 302 SER A CA 1
ATOM 2140 C C . SER A 1 318 ? -37.433 15.438 14.673 1.00 32.90 302 SER A C 1
ATOM 2141 O O . SER A 1 318 ? -38.144 14.464 14.413 1.00 32.87 302 SER A O 1
ATOM 2144 N N . SER A 1 319 ? -36.165 15.530 14.271 1.00 25.26 303 SER A N 1
ATOM 2145 C CA . SER A 1 319 ? -35.557 14.453 13.486 1.00 25.40 303 SER A CA 1
ATOM 2146 C C . SER A 1 319 ? -34.061 14.295 13.748 1.00 24.82 303 SER A C 1
ATOM 2147 O O . SER A 1 319 ? -33.371 15.268 14.091 1.00 30.65 303 SER A O 1
ATOM 2150 N N . TRP A 1 320 ? -33.570 13.068 13.564 1.00 26.93 304 TRP A N 1
ATOM 2151 C CA . TRP A 1 320 ? -32.154 12.731 13.742 1.00 30.53 304 TRP A CA 1
ATOM 2152 C C . TRP A 1 320 ? -31.629 12.146 12.458 1.00 30.48 304 TRP A C 1
ATOM 2153 O O . TRP A 1 320 ? -32.362 11.455 11.749 1.00 30.17 304 TRP A O 1
ATOM 2164 N N . GLN A 1 321 ? -30.351 12.374 12.185 1.00 26.00 305 GLN A N 1
ATOM 2165 C CA . GLN A 1 321 ? -29.731 11.840 10.983 1.00 29.15 305 GLN A CA 1
ATOM 2166 C C . GLN A 1 321 ? -28.380 11.234 11.320 1.00 32.18 305 GLN A C 1
ATOM 2167 O O . GLN A 1 321 ? -27.613 11.805 12.112 1.00 30.79 305 GLN A O 1
ATOM 2173 N N . LEU A 1 322 ? -28.107 10.071 10.728 1.00 25.76 306 LEU A N 1
ATOM 2174 C CA . LEU A 1 322 ? -26.765 9.489 10.709 1.00 30.76 306 LEU A CA 1
ATOM 2175 C C . LEU A 1 322 ? -26.335 9.414 9.263 1.00 32.03 306 LEU A C 1
ATOM 2176 O O . LEU A 1 322 ? -27.124 9.054 8.392 1.00 33.50 306 LEU A O 1
ATOM 2181 N N . ARG A 1 323 ? -25.078 9.725 9.001 1.00 29.68 307 ARG A N 1
ATOM 2182 C CA . ARG A 1 323 ? -24.611 9.742 7.629 1.00 30.16 307 ARG A CA 1
ATOM 2183 C C . ARG A 1 323 ? -23.174 9.235 7.546 1.00 32.73 307 ARG A C 1
ATOM 2184 O O . ARG A 1 323 ? -22.342 9.554 8.392 1.00 34.32 307 ARG A O 1
ATOM 2192 N N . TYR A 1 324 ? -22.888 8.438 6.524 1.00 33.87 308 TYR A N 1
ATOM 2193 C CA . TYR A 1 324 ? -21.537 7.978 6.291 1.00 29.27 308 TYR A CA 1
ATOM 2194 C C . TYR A 1 324 ? -21.123 8.263 4.855 1.00 36.87 308 TYR A C 1
ATOM 2195 O O . TYR A 1 324 ? -21.854 7.923 3.921 1.00 42.66 308 TYR A O 1
ATOM 2204 N N . ASP A 1 325 ? -19.954 8.880 4.680 1.00 37.84 309 ASP A N 1
ATOM 2205 C CA . ASP A 1 325 ? -19.371 9.068 3.349 1.00 41.45 309 ASP A CA 1
ATOM 2206 C C . ASP A 1 325 ? -18.057 8.322 3.242 1.00 43.08 309 ASP A C 1
ATOM 2207 O O . ASP A 1 325 ? -17.323 8.203 4.227 1.00 42.19 309 ASP A O 1
ATOM 2212 N N . CYS A 1 326 ? -17.761 7.833 2.042 1.00 45.47 310 CYS A N 1
ATOM 2213 C CA . CYS A 1 326 ? -16.471 7.214 1.760 1.00 46.74 310 CYS A CA 1
ATOM 2214 C C . CYS A 1 326 ? -15.953 7.579 0.376 1.00 47.02 310 CYS A C 1
ATOM 2215 O O . CYS A 1 326 ? -16.664 7.431 -0.620 1.00 46.02 310 CYS A O 1
ATOM 2218 N N . ASP A 1 327 ? -14.716 8.072 0.329 1.00 52.13 311 ASP A N 1
ATOM 2219 C CA . ASP A 1 327 ? -14.008 8.326 -0.921 1.00 52.53 311 ASP A CA 1
ATOM 2220 C C . ASP A 1 327 ? -13.036 7.173 -1.112 1.00 61.65 311 ASP A C 1
ATOM 2221 O O . ASP A 1 327 ? -12.202 6.908 -0.245 1.00 70.14 311 ASP A O 1
ATOM 2226 N N . PHE A 1 328 ? -13.136 6.472 -2.234 1.00 60.64 312 PHE A N 1
ATOM 2227 C CA . PHE A 1 328 ? -12.254 5.335 -2.444 1.00 63.37 312 PHE A CA 1
ATOM 2228 C C . PHE A 1 328 ? -10.951 5.770 -3.100 1.00 66.39 312 PHE A C 1
ATOM 2229 O O . PHE A 1 328 ? -10.131 4.939 -3.478 1.00 74.33 312 PHE A O 1
ATOM 2237 N N . ALA A 1 329 ? -10.751 7.080 -3.206 1.00 73.79 313 ALA A N 1
ATOM 2238 C CA . ALA A 1 329 ? -9.542 7.605 -3.838 1.00 82.83 313 ALA A CA 1
ATOM 2239 C C . ALA A 1 329 ? -8.259 7.296 -3.054 1.00 92.58 313 ALA A C 1
ATOM 2240 O O . ALA A 1 329 ? -7.408 6.548 -3.546 1.00 96.67 313 ALA A O 1
ATOM 2242 N N . PRO A 1 330 ? -8.118 7.826 -1.818 1.00 95.63 314 PRO A N 1
ATOM 2243 C CA . PRO A 1 330 ? -6.847 7.531 -1.149 1.00 94.86 314 PRO A CA 1
ATOM 2244 C C . PRO A 1 330 ? -6.810 6.101 -0.620 1.00 94.49 314 PRO A C 1
ATOM 2245 O O . PRO A 1 330 ? -6.033 5.797 0.283 1.00 101.37 314 PRO A O 1
ATOM 2249 N N . LEU A 1 331 ? -7.649 5.240 -1.185 1.00 84.44 315 LEU A N 1
ATOM 2250 C CA . LEU A 1 331 ? -7.683 3.837 -0.818 1.00 78.31 315 LEU A CA 1
ATOM 2251 C C . LEU A 1 331 ? -7.383 2.978 -2.040 1.00 80.28 315 LEU A C 1
ATOM 2252 O O . LEU A 1 331 ? -7.076 1.796 -1.915 1.00 81.67 315 LEU A O 1
ATOM 2257 N N . GLY A 1 332 ? -7.462 3.584 -3.222 1.00 89.02 316 GLY A N 1
ATOM 2258 C CA . GLY A 1 332 ? -7.062 2.911 -4.445 1.00 93.08 316 GLY A CA 1
ATOM 2259 C C . GLY A 1 332 ? -7.894 3.206 -5.681 1.00 93.64 316 GLY A C 1
ATOM 2260 O O . GLY A 1 332 ? -7.408 3.061 -6.800 1.00 94.47 316 GLY A O 1
ATOM 2261 N N . VAL A 1 333 ? -9.146 3.618 -5.486 1.00 88.23 317 VAL A N 1
ATOM 2262 C CA . VAL A 1 333 ? -10.092 3.786 -6.593 1.00 71.44 317 VAL A CA 1
ATOM 2263 C C . VAL A 1 333 ? -10.583 5.233 -6.735 1.00 67.89 317 VAL A C 1
ATOM 2264 O O . VAL A 1 333 ? -11.718 5.558 -6.361 1.00 66.11 317 VAL A O 1
ATOM 2268 N N . PRO A 1 334 ? -9.734 6.109 -7.289 1.00 60.56 318 PRO A N 1
ATOM 2269 C CA . PRO A 1 334 ? -10.139 7.512 -7.417 1.00 52.61 318 PRO A CA 1
ATOM 2270 C C . PRO A 1 334 ? -11.326 7.650 -8.361 1.00 54.86 318 PRO A C 1
ATOM 2271 O O . PRO A 1 334 ? -11.450 6.875 -9.312 1.00 56.92 318 PRO A O 1
ATOM 2275 N N . GLY A 1 335 ? -12.197 8.615 -8.092 1.00 55.32 319 GLY A N 1
ATOM 2276 C CA . GLY A 1 335 ? -13.397 8.781 -8.890 1.00 56.96 319 GLY A CA 1
ATOM 2277 C C . GLY A 1 335 ? -14.597 8.057 -8.304 1.00 56.87 319 GLY A C 1
ATOM 2278 O O . GLY A 1 335 ? -15.739 8.360 -8.657 1.00 60.18 319 GLY A O 1
ATOM 2279 N N . LEU A 1 336 ? -14.344 7.099 -7.415 1.00 49.49 320 LEU A N 1
ATOM 2280 C CA . LEU A 1 336 ? -15.425 6.342 -6.797 1.00 50.13 320 LEU A CA 1
ATOM 2281 C C . LEU A 1 336 ? -15.711 6.866 -5.399 1.00 50.15 320 LEU A C 1
ATOM 2282 O O . LEU A 1 336 ? -14.827 6.915 -4.543 1.00 54.21 320 LEU A O 1
ATOM 2287 N N . SER A 1 337 ? -16.956 7.254 -5.169 1.00 46.40 321 SER A N 1
ATOM 2288 C CA . SER A 1 337 ? -17.365 7.722 -3.856 1.00 45.59 321 SER A CA 1
ATOM 2289 C C . SER A 1 337 ? -18.697 7.094 -3.531 1.00 43.89 321 SER A C 1
ATOM 2290 O O . SER A 1 337 ? -19.432 6.687 -4.432 1.00 42.00 321 SER A O 1
ATOM 2293 N N . LEU A 1 338 ? -19.016 7.047 -2.244 1.00 45.05 322 LEU A N 1
ATOM 2294 C CA . LEU A 1 338 ? -20.263 6.471 -1.785 1.00 44.42 322 LEU A CA 1
ATOM 2295 C C . LEU A 1 338 ? -20.783 7.275 -0.592 1.00 42.48 322 LEU A C 1
ATOM 2296 O O . LEU A 1 338 ? -19.992 7.776 0.209 1.00 41.60 322 LEU A O 1
ATOM 2301 N N . MET A 1 339 ? -22.103 7.418 -0.489 1.00 34.15 323 MET A N 1
ATOM 2302 C CA . MET A 1 339 ? -22.709 8.053 0.682 1.00 41.63 323 MET A CA 1
ATOM 2303 C C . MET A 1 339 ? -23.981 7.313 1.064 1.00 44.54 323 MET A C 1
ATOM 2304 O O . MET A 1 339 ? -24.718 6.852 0.193 1.00 45.37 323 MET A O 1
ATOM 2309 N N . THR A 1 340 ? -24.228 7.197 2.366 1.00 38.75 324 THR A N 1
ATOM 2310 C CA . THR A 1 340 ? -25.488 6.665 2.867 1.00 38.76 324 THR A CA 1
ATOM 2311 C C . THR A 1 340 ? -25.920 7.479 4.067 1.00 35.67 324 THR A C 1
ATOM 2312 O O . THR A 1 340 ? -25.086 7.888 4.871 1.00 37.85 324 THR A O 1
ATOM 2316 N N . ARG A 1 341 ? -27.221 7.693 4.210 1.00 32.78 325 ARG A N 1
ATOM 2317 C CA . ARG A 1 341 ? -27.723 8.433 5.359 1.00 32.56 325 ARG A CA 1
ATOM 2318 C C . ARG A 1 341 ? -29.107 7.944 5.743 1.00 36.20 325 ARG A C 1
ATOM 2319 O O . ARG A 1 341 ? -29.883 7.458 4.908 1.00 32.32 325 ARG A O 1
ATOM 2327 N N . TYR A 1 342 ? -29.413 8.076 7.020 1.00 33.70 326 TYR A N 1
ATOM 2328 C CA . TYR A 1 342 ? -30.696 7.650 7.528 1.00 31.83 326 TYR A CA 1
ATOM 2329 C C . TYR A 1 342 ? -31.253 8.782 8.378 1.00 28.70 326 TYR A C 1
ATOM 2330 O O . TYR A 1 342 ? -30.529 9.366 9.199 1.00 33.42 326 TYR A O 1
ATOM 2339 N N . PHE A 1 343 ? -32.525 9.110 8.161 1.00 29.30 327 PHE A N 1
ATOM 2340 C CA . PHE A 1 343 ? -33.198 10.145 8.944 1.00 28.70 327 PHE A CA 1
ATOM 2341 C C . PHE A 1 343 ? -34.402 9.517 9.611 1.00 34.15 327 PHE A C 1
ATOM 2342 O O . PHE A 1 343 ? -35.114 8.729 8.988 1.00 41.01 327 PHE A O 1
ATOM 2350 N N . SER A 1 344 ? -34.680 9.931 10.840 1.00 34.70 328 SER A N 1
ATOM 2351 C CA . SER A 1 344 ? -35.876 9.492 11.545 1.00 36.15 328 SER A CA 1
ATOM 2352 C C . SER A 1 344 ? -36.580 10.686 12.195 1.00 33.86 328 SER A C 1
ATOM 2353 O O . SER A 1 344 ? -35.960 11.458 12.938 1.00 32.24 328 SER A O 1
ATOM 2356 N N . GLY A 1 345 ? -37.872 10.838 11.923 1.00 28.47 329 GLY A N 1
ATOM 2357 C CA . GLY A 1 345 ? -38.624 11.955 12.472 1.00 28.42 329 GLY A CA 1
ATOM 2358 C C . GLY A 1 345 ? -39.826 11.568 13.331 1.00 33.76 329 GLY A C 1
ATOM 2359 O O . GLY A 1 345 ? -40.493 10.552 13.081 1.00 27.72 329 GLY A O 1
ATOM 2360 N N . HIS A 1 346 ? -40.115 12.388 14.340 1.00 33.94 330 HIS A N 1
ATOM 2361 C CA . HIS A 1 346 ? -41.280 12.165 15.193 1.00 40.02 330 HIS A CA 1
ATOM 2362 C C . HIS A 1 346 ? -41.861 13.493 15.658 1.00 42.86 330 HIS A C 1
ATOM 2363 O O . HIS A 1 346 ? -41.236 14.547 15.482 1.00 37.81 330 HIS A O 1
ATOM 2370 N N . GLY A 1 347 ? -43.050 13.445 16.253 1.00 36.46 331 GLY A N 1
ATOM 2371 C CA . GLY A 1 347 ? -43.649 14.645 16.809 1.00 37.10 331 GLY A CA 1
ATOM 2372 C C . GLY A 1 347 ? -44.193 15.582 15.745 1.00 42.18 331 GLY A C 1
ATOM 2373 O O . GLY A 1 347 ? -44.563 16.726 16.034 1.00 45.12 331 GLY A O 1
ATOM 2374 N N . ALA A 1 348 ? -44.244 15.102 14.507 1.00 38.05 332 ALA A N 1
ATOM 2375 C CA . ALA A 1 348 ? -44.804 15.896 13.422 1.00 40.65 332 ALA A CA 1
ATOM 2376 C C . ALA A 1 348 ? -46.293 16.130 13.634 1.00 45.13 332 ALA A C 1
ATOM 2377 O O . ALA A 1 348 ? -47.021 15.220 14.042 1.00 44.27 332 ALA A O 1
ATOM 2379 N N . LYS A 1 349 ? -46.740 17.350 13.341 1.00 38.96 333 LYS A N 1
ATOM 2380 C CA . LYS A 1 349 ? -48.154 17.695 13.414 1.00 40.72 333 LYS A CA 1
ATOM 2381 C C . LYS A 1 349 ? -48.635 18.113 12.028 1.00 42.57 333 LYS A C 1
ATOM 2382 O O . LYS A 1 349 ? -48.915 19.290 11.784 1.00 38.51 333 LYS A O 1
ATOM 2388 N N . PRO A 1 350 ? -48.735 17.139 11.110 1.00 43.89 334 PRO A N 1
ATOM 2389 C CA . PRO A 1 350 ? -49.142 17.418 9.729 1.00 49.29 334 PRO A CA 1
ATOM 2390 C C . PRO A 1 350 ? -50.607 17.862 9.683 1.00 55.15 334 PRO A C 1
ATOM 2391 O O . PRO A 1 350 ? -51.413 17.446 10.522 1.00 62.54 334 PRO A O 1
ATOM 2395 N N . LYS A 1 351 ? -50.955 18.697 8.713 1.00 56.96 335 LYS A N 1
ATOM 2396 C CA . LYS A 1 351 ? -52.326 19.173 8.621 1.00 61.69 335 LYS A CA 1
ATOM 2397 C C . LYS A 1 351 ? -53.247 18.192 7.892 1.00 61.25 335 LYS A C 1
ATOM 2398 O O . LYS A 1 351 ? -52.888 17.631 6.855 1.00 63.79 335 LYS A O 1
ATOM 2404 N N . GLY A 1 352 ? -54.428 17.977 8.460 1.00 58.86 336 GLY A N 1
ATOM 2405 C CA . GLY A 1 352 ? -55.455 17.179 7.816 1.00 66.02 336 GLY A CA 1
ATOM 2406 C C . GLY A 1 352 ? -55.188 15.689 7.769 1.00 72.09 336 GLY A C 1
ATOM 2407 O O . GLY A 1 352 ? -56.009 14.930 7.256 1.00 79.24 336 GLY A O 1
ATOM 2408 N N . ALA A 1 353 ? -54.045 15.263 8.301 1.00 68.59 337 ALA A N 1
ATOM 2409 C CA . ALA A 1 353 ? -53.696 13.844 8.311 1.00 63.99 337 ALA A CA 1
ATOM 2410 C C . ALA A 1 353 ? -53.328 13.355 9.708 1.00 66.18 337 ALA A C 1
ATOM 2411 O O . ALA A 1 353 ? -52.941 14.143 10.572 1.00 66.44 337 ALA A O 1
ATOM 2413 N N . ASP A 1 354 ? -53.451 12.051 9.927 1.00 68.87 338 ASP A N 1
ATOM 2414 C CA . ASP A 1 354 ? -53.099 11.483 11.219 1.00 74.94 338 ASP A CA 1
ATOM 2415 C C . ASP A 1 354 ? -51.723 10.819 11.148 1.00 66.96 338 ASP A C 1
ATOM 2416 O O . ASP A 1 354 ? -51.323 10.320 10.094 1.00 72.85 338 ASP A O 1
ATOM 2421 N N . GLY A 1 355 ? -50.997 10.828 12.264 1.00 51.79 339 GLY A N 1
ATOM 2422 C CA . GLY A 1 355 ? -49.662 10.258 12.300 1.00 53.39 339 GLY A CA 1
ATOM 2423 C C . GLY A 1 355 ? -48.620 11.330 12.546 1.00 52.85 339 GLY A C 1
ATOM 2424 O O . GLY A 1 355 ? -48.851 12.505 12.262 1.00 48.17 339 GLY A O 1
ATOM 2425 N N . SER A 1 356 ? -47.463 10.928 13.057 1.00 49.89 340 SER A N 1
ATOM 2426 C CA . SER A 1 356 ? -46.457 11.891 13.462 1.00 47.99 340 SER A CA 1
ATOM 2427 C C . SER A 1 356 ? -45.036 11.414 13.167 1.00 41.75 340 SER A C 1
ATOM 2428 O O . SER A 1 356 ? -44.070 12.156 13.356 1.00 44.12 340 SER A O 1
ATOM 2431 N N . ARG A 1 357 ? -44.907 10.175 12.712 1.00 38.90 341 ARG A N 1
ATOM 2432 C CA . ARG A 1 357 ? -43.583 9.603 12.505 1.00 35.59 341 ARG A CA 1
ATOM 2433 C C . ARG A 1 357 ? -43.310 9.283 11.042 1.00 31.38 341 ARG A C 1
ATOM 2434 O O . ARG A 1 357 ? -44.233 8.991 10.268 1.00 39.79 341 ARG A O 1
ATOM 2442 N N . GLU A 1 358 ? -42.034 9.360 10.668 1.00 30.49 342 GLU A N 1
ATOM 2443 C CA . GLU A 1 358 ? -41.608 9.137 9.288 1.00 39.95 342 GLU A CA 1
ATOM 2444 C C . GLU A 1 358 ? -40.096 8.928 9.252 1.00 40.08 342 GLU A C 1
ATOM 2445 O O . GLU A 1 358 ? -39.377 9.377 10.153 1.00 36.08 342 GLU A O 1
ATOM 2451 N N . TRP A 1 359 ? -39.614 8.233 8.224 1.00 36.33 343 TRP A N 1
ATOM 2452 C CA . TRP A 1 359 ? -38.178 8.044 8.067 1.00 38.45 343 TRP A CA 1
ATOM 2453 C C . TRP A 1 359 ? -37.770 7.946 6.596 1.00 33.26 343 TRP A C 1
ATOM 2454 O O . TRP A 1 359 ? -38.612 7.769 5.715 1.00 35.78 343 TRP A O 1
ATOM 2465 N N . GLU A 1 360 ? -36.470 8.073 6.341 1.00 29.76 344 GLU A N 1
ATOM 2466 C CA . GLU A 1 360 ? -35.935 8.006 4.988 1.00 29.17 344 GLU A CA 1
ATOM 2467 C C . GLU A 1 360 ? -34.504 7.467 5.006 1.00 28.88 344 GLU A C 1
ATOM 2468 O O . GLU A 1 360 ? -33.697 7.852 5.862 1.00 31.09 344 GLU A O 1
ATOM 2474 N N . ARG A 1 361 ? -34.191 6.576 4.069 1.00 32.66 345 ARG A N 1
ATOM 2475 C CA . ARG A 1 361 ? -32.813 6.132 3.862 1.00 33.56 345 ARG A CA 1
ATOM 2476 C C . ARG A 1 361 ? -32.394 6.468 2.441 1.00 32.87 345 ARG A C 1
ATOM 2477 O O . ARG A 1 361 ? -33.054 6.063 1.476 1.00 30.25 345 ARG A O 1
ATOM 2485 N N . ASP A 1 362 ? -31.313 7.228 2.310 1.00 29.37 346 ASP A N 1
ATOM 2486 C CA . ASP A 1 362 ? -30.775 7.546 0.994 1.00 26.56 346 ASP A CA 1
ATOM 2487 C C . ASP 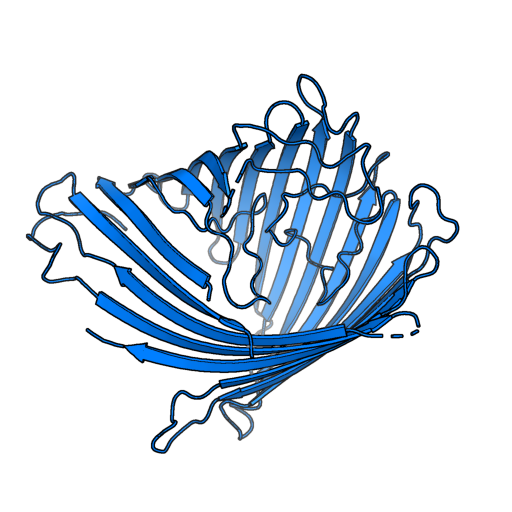A 1 362 ? -29.447 6.841 0.861 1.00 39.46 346 ASP A C 1
ATOM 2488 O O . ASP A 1 362 ? -28.703 6.707 1.841 1.00 39.42 346 ASP A O 1
ATOM 2493 N N . SER A 1 363 ? -29.163 6.393 -0.356 1.00 35.17 347 SER A N 1
ATOM 2494 C CA . SER A 1 363 ? -27.867 5.852 -0.712 1.00 35.75 347 SER A CA 1
ATOM 2495 C C . SER A 1 363 ? -27.446 6.510 -2.014 1.00 41.18 347 SER A C 1
ATOM 2496 O O . SER A 1 363 ? -28.274 6.794 -2.884 1.00 45.28 347 SER A O 1
ATOM 2499 N N . ASP A 1 364 ? -26.154 6.751 -2.153 1.00 40.98 348 ASP A N 1
ATOM 2500 C CA . ASP A 1 364 ? -25.648 7.534 -3.261 1.00 42.95 348 ASP A CA 1
ATOM 2501 C C . ASP A 1 364 ? -24.361 6.846 -3.702 1.00 49.16 348 ASP A C 1
ATOM 2502 O O . ASP A 1 364 ? -23.492 6.550 -2.878 1.00 54.71 348 ASP A O 1
ATOM 2507 N N . LEU A 1 365 ? -24.262 6.540 -4.992 1.00 45.65 349 LEU A N 1
ATOM 2508 C CA . LEU A 1 365 ? -23.041 5.969 -5.536 1.00 38.74 349 LEU A CA 1
ATOM 2509 C C . LEU A 1 365 ? -22.612 6.771 -6.754 1.00 42.70 349 LEU A C 1
ATOM 2510 O O . LEU A 1 365 ? -23.428 7.094 -7.640 1.00 40.69 349 LEU A O 1
ATOM 2515 N N . ARG A 1 366 ? -21.329 7.111 -6.793 1.00 41.76 350 ARG A N 1
ATOM 2516 C CA . ARG A 1 366 ? -20.821 7.967 -7.852 1.00 44.79 350 ARG A CA 1
ATOM 2517 C C . ARG A 1 366 ? -19.527 7.415 -8.400 1.00 43.45 350 ARG A C 1
ATOM 2518 O O . ARG A 1 366 ? -18.694 6.908 -7.642 1.00 43.78 350 ARG A O 1
ATOM 2526 N N . TYR A 1 367 ? -19.358 7.524 -9.713 1.00 35.68 351 TYR A N 1
ATOM 2527 C CA . TYR A 1 367 ? -18.072 7.245 -10.324 1.00 44.05 351 TYR A CA 1
ATOM 2528 C C . TYR A 1 367 ? -17.784 8.203 -11.466 1.00 50.24 351 TYR A C 1
ATOM 2529 O O . TYR A 1 367 ? -18.670 8.513 -12.269 1.00 50.22 351 TYR A O 1
ATOM 2538 N N . VAL A 1 368 ? -16.537 8.668 -11.518 1.00 54.81 352 VAL A N 1
ATOM 2539 C CA . VAL A 1 368 ? -16.054 9.527 -12.589 1.00 50.97 352 VAL A CA 1
ATOM 2540 C C . VAL A 1 368 ? -14.864 8.867 -13.277 1.00 58.56 352 VAL A C 1
ATOM 2541 O O . VAL A 1 368 ? -13.853 8.589 -12.630 1.00 66.00 352 VAL A O 1
ATOM 2545 N N . LEU A 1 369 ? -14.972 8.624 -14.580 1.00 54.65 353 LEU A N 1
ATOM 2546 C CA . LEU A 1 369 ? -13.869 8.026 -15.328 1.00 54.55 353 LEU A CA 1
ATOM 2547 C C . LEU A 1 369 ? -12.604 8.866 -15.169 1.00 56.82 353 LEU A C 1
ATOM 2548 O O . LEU A 1 369 ? -12.657 10.094 -15.239 1.00 56.16 353 LEU A O 1
ATOM 2553 N N . GLN A 1 370 ? -11.474 8.206 -14.931 1.00 62.00 354 GLN A N 1
ATOM 2554 C CA . GLN A 1 370 ? -10.234 8.908 -14.606 1.00 65.12 354 GLN A CA 1
ATOM 2555 C C . GLN A 1 370 ? -9.271 9.030 -15.780 1.00 64.84 354 GLN A C 1
ATOM 2556 O O . GLN A 1 370 ? -8.240 9.693 -15.669 1.00 66.37 354 GLN A O 1
ATOM 2562 N N . GLY A 1 371 ? -9.606 8.392 -16.896 1.00 61.82 355 GLY A N 1
ATOM 2563 C CA . GLY A 1 371 ? -8.732 8.387 -18.057 1.00 66.60 355 GLY A CA 1
ATOM 2564 C C . GLY A 1 371 ? -9.399 7.813 -19.292 1.00 75.41 355 GLY A C 1
ATOM 2565 O O . GLY A 1 371 ? -10.518 7.299 -19.223 1.00 77.14 355 GLY A O 1
ATOM 2566 N N . GLY A 1 372 ? -8.705 7.885 -20.424 1.00 81.48 356 GLY A N 1
ATOM 2567 C CA . GLY A 1 372 ? -9.282 7.475 -21.689 1.00 81.97 356 GLY A CA 1
ATOM 2568 C C . GLY A 1 372 ? -9.983 8.647 -22.348 1.00 83.40 356 GLY A C 1
ATOM 2569 O O . GLY A 1 372 ? -9.879 9.792 -21.882 1.00 73.27 356 GLY A O 1
ATOM 2570 N N . ALA A 1 373 ? -10.703 8.364 -23.430 1.00 87.41 357 ALA A N 1
ATOM 2571 C CA . ALA A 1 373 ? -11.430 9.397 -24.159 1.00 84.58 357 ALA A CA 1
ATOM 2572 C C . ALA A 1 373 ? -12.491 10.072 -23.289 1.00 79.39 357 ALA A C 1
ATOM 2573 O O . ALA A 1 373 ? -12.647 11.293 -23.318 1.00 79.76 357 ALA A O 1
ATOM 2575 N N . LEU A 1 374 ? -13.215 9.272 -22.514 1.00 75.18 358 LEU A N 1
ATOM 2576 C CA . LEU A 1 374 ? -14.289 9.794 -21.677 1.00 72.88 358 LEU A CA 1
ATOM 2577 C C . LEU A 1 374 ? -13.829 10.195 -20.279 1.00 64.64 358 LEU A C 1
ATOM 2578 O O . LEU A 1 374 ? -14.585 10.056 -19.321 1.00 72.76 358 LEU A O 1
ATOM 2583 N N . LYS A 1 375 ? -12.612 10.726 -20.173 1.00 60.74 359 LYS A N 1
ATOM 2584 C CA . LYS A 1 375 ? -12.006 11.100 -18.886 1.00 66.80 359 LYS A CA 1
ATOM 2585 C C . LYS A 1 375 ? -12.795 12.142 -18.057 1.00 76.25 359 LYS A C 1
ATOM 2586 O O . LYS A 1 375 ? -12.344 12.594 -16.997 1.00 81.61 359 LYS A O 1
ATOM 2592 N N . GLY A 1 376 ? -13.978 12.522 -18.515 1.00 74.05 360 GLY A N 1
ATOM 2593 C CA . GLY A 1 376 ? -14.782 13.429 -17.720 1.00 65.10 360 GLY A CA 1
ATOM 2594 C C . GLY A 1 376 ? -16.098 12.83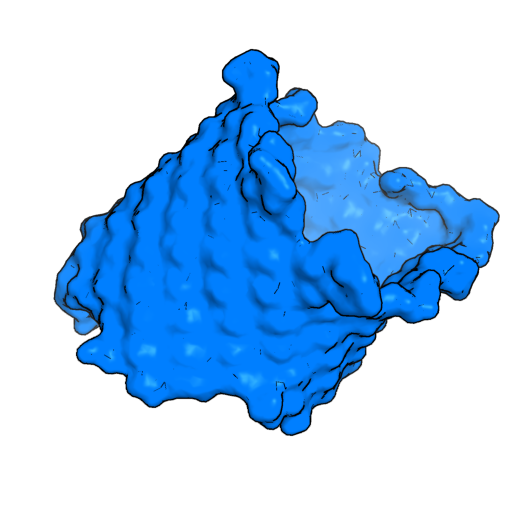7 -17.265 1.00 46.15 360 GLY A C 1
ATOM 2595 O O . GLY A 1 376 ? -16.766 13.402 -16.408 1.00 51.48 360 GLY A O 1
ATOM 2596 N N . LEU A 1 377 ? -16.465 11.697 -17.840 1.00 49.78 361 LEU A N 1
ATOM 2597 C CA . LEU A 1 377 ? -17.790 11.117 -17.640 1.00 56.56 361 LEU A CA 1
ATOM 2598 C C . LEU A 1 377 ? -18.120 10.820 -16.177 1.00 54.16 361 LEU A C 1
ATOM 2599 O O . LEU A 1 377 ? -17.328 10.203 -15.457 1.00 52.92 361 LEU A O 1
ATOM 2604 N N . GLY A 1 378 ? -19.295 11.275 -15.747 1.00 48.28 362 GLY A N 1
ATOM 2605 C CA . GLY A 1 378 ? -19.744 11.061 -14.386 1.00 39.51 362 GLY A CA 1
ATOM 2606 C C . GLY A 1 378 ? -21.020 10.245 -14.357 1.00 45.85 362 GLY A C 1
ATOM 2607 O O . GLY A 1 378 ? -21.986 10.549 -15.072 1.00 49.15 362 GLY A O 1
ATOM 2608 N N . LEU A 1 379 ? -21.012 9.190 -13.549 1.00 43.69 363 LEU A N 1
ATOM 2609 C CA . LEU A 1 379 ? -22.219 8.426 -13.282 1.00 49.82 363 LEU A CA 1
ATOM 2610 C C . LEU A 1 379 ? -22.611 8.633 -11.824 1.00 45.69 363 LEU A C 1
ATOM 2611 O O . LEU A 1 379 ? -21.792 8.466 -10.908 1.00 38.81 363 LEU A O 1
ATOM 2616 N N . VAL A 1 380 ? -23.860 9.016 -11.608 1.00 39.74 364 VAL A N 1
ATOM 2617 C CA . VAL A 1 380 ? -24.356 9.192 -10.258 1.00 43.18 364 VAL A CA 1
ATOM 2618 C C . VAL A 1 380 ? -25.660 8.427 -10.125 1.00 44.24 364 VAL A C 1
ATOM 2619 O O . VAL A 1 380 ? -26.530 8.514 -10.999 1.00 43.39 364 VAL A O 1
ATOM 2623 N N . TRP A 1 381 ? -25.779 7.673 -9.034 1.00 35.25 365 TRP A N 1
ATOM 2624 C CA . TRP A 1 381 ? -26.994 6.933 -8.738 1.00 33.10 365 TRP A CA 1
ATOM 2625 C C . TRP A 1 381 ? -27.459 7.320 -7.348 1.00 36.26 365 TRP A C 1
ATOM 2626 O O . TRP A 1 381 ? -26.742 7.093 -6.367 1.00 36.17 365 TRP A O 1
ATOM 2637 N N . ARG A 1 382 ? -28.652 7.907 -7.262 1.00 38.83 366 ARG A N 1
ATOM 2638 C CA . ARG A 1 382 ? -29.236 8.269 -5.967 1.00 35.26 366 ARG A CA 1
ATOM 2639 C C . ARG A 1 382 ? -30.529 7.496 -5.732 1.00 42.22 366 ARG A C 1
ATOM 2640 O O . ARG A 1 382 ? -31.510 7.632 -6.481 1.00 42.26 366 ARG A O 1
ATOM 2648 N N . ASN A 1 383 ? -30.517 6.670 -4.693 1.00 39.68 367 ASN A N 1
ATOM 2649 C CA . ASN A 1 383 ? -31.661 5.839 -4.370 1.00 34.11 367 ASN A CA 1
ATOM 2650 C C . ASN A 1 383 ? -32.250 6.216 -3.020 1.00 38.10 367 ASN A C 1
ATOM 2651 O O . ASN A 1 383 ? -31.516 6.531 -2.091 1.00 36.88 367 ASN A O 1
ATOM 2656 N N . ALA A 1 384 ? -33.574 6.185 -2.902 1.00 39.27 368 ALA A N 1
ATOM 2657 C CA . ALA A 1 384 ? -34.205 6.565 -1.644 1.00 31.71 368 ALA A CA 1
ATOM 2658 C C . ALA A 1 384 ? -35.422 5.736 -1.299 1.00 38.82 368 ALA A C 1
ATOM 2659 O O . ALA A 1 384 ? -36.192 5.333 -2.174 1.00 37.31 368 ALA A O 1
ATOM 2661 N N . THR A 1 385 ? -35.586 5.511 -0.000 1.00 35.52 369 THR A N 1
ATOM 2662 C CA . THR A 1 385 ? -36.766 4.878 0.548 1.00 35.07 369 THR A CA 1
ATOM 2663 C C . THR A 1 385 ? -37.361 5.816 1.583 1.00 34.17 369 THR A C 1
ATOM 2664 O O . THR A 1 385 ? -36.675 6.209 2.538 1.00 33.28 369 THR A O 1
ATOM 2668 N N . TYR A 1 386 ? -38.630 6.171 1.396 1.00 38.37 370 TYR A N 1
ATOM 2669 C CA . TYR A 1 386 ? -39.322 7.089 2.302 1.00 33.91 370 TYR A CA 1
ATOM 2670 C C . TYR A 1 386 ? -40.629 6.499 2.806 1.00 37.15 370 TYR A C 1
ATOM 2671 O O . TYR A 1 386 ? -41.498 6.117 2.022 1.00 41.10 370 TYR A O 1
ATOM 2680 N N . ARG A 1 387 ? -40.759 6.451 4.124 1.00 35.76 371 ARG A N 1
ATOM 2681 C CA . ARG A 1 387 ? -41.945 5.933 4.771 1.00 42.15 371 ARG A CA 1
ATOM 2682 C C . ARG A 1 387 ? -42.484 7.000 5.714 1.00 45.16 371 ARG A C 1
ATOM 2683 O O . ARG A 1 387 ? -41.725 7.597 6.483 1.00 46.47 371 ARG A O 1
ATOM 2691 N N . SER A 1 388 ? -43.791 7.237 5.659 1.00 44.35 372 SER A N 1
ATOM 2692 C CA . SER A 1 388 ? -44.415 8.208 6.550 1.00 43.26 372 SER A CA 1
ATOM 2693 C C . SER A 1 388 ? -45.773 7.746 7.074 1.00 50.74 372 SER A C 1
ATOM 2694 O O . SER A 1 388 ? -46.503 7.027 6.382 1.00 54.71 372 SER A O 1
ATOM 2697 N N . ALA A 1 389 ? -46.107 8.157 8.297 1.00 49.35 373 ALA A N 1
ATOM 2698 C CA . ALA A 1 389 ? -47.428 7.871 8.856 1.00 49.09 373 ALA A CA 1
ATOM 2699 C C . ALA A 1 389 ? -48.493 8.823 8.315 1.00 44.82 373 ALA A C 1
ATOM 2700 O O . ALA A 1 389 ? -49.672 8.498 8.323 1.00 51.01 373 ALA A O 1
ATOM 2702 N N . PHE A 1 390 ? -48.074 9.996 7.849 1.00 43.11 374 PHE A N 1
ATOM 2703 C CA . PHE A 1 390 ? -49.038 11.018 7.448 1.00 52.93 374 PHE A CA 1
ATOM 2704 C C . PHE A 1 390 ? -48.990 11.445 5.984 1.00 61.33 374 PHE A C 1
ATOM 2705 O O . PHE A 1 390 ? -49.876 12.166 5.522 1.00 71.83 374 PHE A O 1
ATOM 2713 N N . SER A 1 391 ? -47.960 11.030 5.257 1.00 54.38 375 SER A N 1
ATOM 2714 C CA . SER A 1 391 ? -47.939 11.284 3.817 1.00 52.78 375 SER A CA 1
ATOM 2715 C C . SER A 1 391 ? -47.597 10.023 3.039 1.00 53.19 375 SER A C 1
ATOM 2716 O O . SER A 1 391 ? -47.298 8.965 3.620 1.00 56.78 375 SER A O 1
ATOM 2719 N N . ARG A 1 392 ? -47.649 10.142 1.719 1.00 48.41 376 ARG A N 1
ATOM 2720 C CA . ARG A 1 392 ? -47.522 8.987 0.846 1.00 52.04 376 ARG A CA 1
ATOM 2721 C C . ARG A 1 392 ? -46.105 8.431 0.828 1.00 52.96 376 ARG A C 1
ATOM 2722 O O . ARG A 1 392 ? -45.137 9.164 0.578 1.00 48.95 376 ARG A O 1
ATOM 2730 N N . ASP A 1 393 ? -46.000 7.135 1.113 1.00 53.24 377 ASP A N 1
ATOM 2731 C CA . ASP A 1 393 ? -44.732 6.419 1.053 1.00 51.80 377 ASP A CA 1
ATOM 2732 C C . ASP A 1 393 ? -44.210 6.347 -0.377 1.00 50.24 377 ASP A C 1
ATOM 2733 O O . ASP A 1 393 ? -44.990 6.219 -1.329 1.00 52.04 377 ASP A O 1
ATOM 2738 N N . ILE A 1 394 ? -42.886 6.405 -0.514 1.00 48.22 378 ILE A N 1
ATOM 2739 C CA . ILE A 1 394 ? -42.235 6.455 -1.821 1.00 49.64 378 ILE A CA 1
ATOM 2740 C C . ILE A 1 394 ? -40.913 5.665 -1.859 1.00 47.12 378 ILE A C 1
ATOM 2741 O O . ILE A 1 394 ? -40.197 5.566 -0.845 1.00 48.29 378 ILE A O 1
ATOM 2746 N N . ASP A 1 395 ? -40.617 5.089 -3.024 1.00 39.47 379 ASP A N 1
ATOM 2747 C CA . ASP A 1 395 ? -39.281 4.591 -3.355 1.00 41.30 379 ASP A CA 1
ATOM 2748 C C . ASP A 1 395 ? -38.862 5.306 -4.626 1.00 46.70 379 ASP A C 1
ATOM 2749 O O . ASP A 1 395 ? -39.674 5.482 -5.545 1.00 48.10 379 ASP A O 1
ATOM 2754 N N . GLU A 1 396 ? -37.600 5.716 -4.698 1.00 44.33 380 GLU A N 1
ATOM 2755 C CA . GLU A 1 396 ? -37.170 6.555 -5.817 1.00 41.29 380 GLU A CA 1
ATOM 2756 C C . GLU A 1 396 ? -35.724 6.330 -6.240 1.00 37.88 380 GLU A C 1
ATOM 2757 O O . GLU A 1 396 ? -34.838 6.163 -5.397 1.00 46.26 380 GLU A O 1
ATOM 2763 N N . ASN A 1 397 ? -35.499 6.325 -7.548 1.00 39.15 381 ASN A N 1
ATOM 2764 C CA . ASN A 1 397 ? -34.149 6.308 -8.101 1.00 43.54 381 ASN A CA 1
ATOM 2765 C C . ASN A 1 397 ? -33.910 7.480 -9.028 1.00 41.85 381 ASN A C 1
ATOM 2766 O O . ASN A 1 397 ? -34.763 7.812 -9.847 1.00 49.78 381 ASN A O 1
ATOM 2771 N N . ARG A 1 398 ? -32.744 8.103 -8.898 1.00 37.61 382 ARG A N 1
ATOM 2772 C CA . ARG A 1 398 ? -32.311 9.122 -9.842 1.00 37.08 382 ARG A CA 1
ATOM 2773 C C . ARG A 1 398 ? -30.938 8.748 -10.359 1.00 39.84 382 ARG A C 1
ATOM 2774 O O . ARG A 1 398 ? -30.064 8.318 -9.593 1.00 40.52 382 ARG A O 1
ATOM 2782 N N . LEU A 1 399 ? -30.766 8.920 -11.662 1.00 35.12 383 LEU A N 1
ATOM 2783 C CA . LEU A 1 399 ? -29.558 8.530 -12.376 1.00 43.78 383 LEU A CA 1
ATOM 2784 C C . LEU A 1 399 ? -29.080 9.720 -13.177 1.00 47.05 383 LEU A C 1
ATOM 2785 O O . LEU A 1 399 ? -29.869 10.379 -13.865 1.00 50.31 383 LEU A O 1
ATOM 2790 N N . TYR A 1 400 ? -27.790 10.009 -13.083 1.00 51.41 384 TYR A N 1
ATOM 2791 C CA . TYR A 1 400 ? -27.237 11.149 -13.788 1.00 44.46 384 TYR A CA 1
ATOM 2792 C C . TYR A 1 400 ? -25.987 10.704 -14.509 1.00 44.65 384 TYR A C 1
ATOM 2793 O O . TYR A 1 400 ? -25.095 10.088 -13.915 1.00 47.78 384 TYR A O 1
ATOM 2802 N N . LEU A 1 401 ? -25.947 11.017 -15.796 1.00 44.04 385 LEU A N 1
ATOM 2803 C CA . LEU A 1 401 ? -24.762 10.872 -16.608 1.00 44.66 385 LEU A CA 1
ATOM 2804 C C . LEU A 1 401 ? -24.351 12.294 -16.945 1.00 41.24 385 LEU A C 1
ATOM 2805 O O . LEU A 1 401 ? -25.129 13.032 -17.541 1.00 46.43 385 LEU A O 1
ATOM 2810 N N . THR A 1 402 ? -23.156 12.701 -16.531 1.00 39.50 386 THR A N 1
ATOM 2811 C CA . THR A 1 402 ? -22.721 14.076 -16.759 1.00 38.41 386 THR A CA 1
ATOM 2812 C C . THR A 1 402 ? -21.404 14.133 -17.496 1.00 45.92 386 THR A C 1
ATOM 2813 O O . THR A 1 402 ? -20.519 13.282 -17.307 1.00 46.09 386 THR A O 1
ATOM 2817 N N . TYR A 1 403 ? -21.290 15.152 -18.339 1.00 47.36 387 TYR A N 1
ATOM 2818 C CA . TYR A 1 403 ? -20.044 15.466 -19.005 1.00 49.63 387 TYR A CA 1
ATOM 2819 C C . TYR A 1 403 ? -19.908 16.980 -19.152 1.00 45.26 387 TYR A C 1
ATOM 2820 O O . TYR A 1 403 ? -20.856 17.659 -19.572 1.00 52.42 387 TYR A O 1
ATOM 2829 N N . GLU A 1 404 ? -18.730 17.497 -18.804 1.00 39.71 388 GLU A N 1
ATOM 2830 C CA . GLU A 1 404 ? -18.444 18.932 -18.882 1.00 42.21 388 GLU A CA 1
ATOM 2831 C C . GLU A 1 404 ? -17.348 19.227 -19.910 1.00 53.67 388 GLU A C 1
ATOM 2832 O O . GLU A 1 404 ? -16.217 18.757 -19.767 1.00 50.25 388 GLU A O 1
ATOM 2838 N N . LEU A 1 405 ? -17.683 20.017 -20.930 1.00 49.91 389 LEU A N 1
ATOM 2839 C CA . LEU A 1 405 ? -16.771 20.291 -22.041 1.00 45.14 389 LEU A CA 1
ATOM 2840 C C . LEU A 1 405 ? -16.423 21.773 -22.118 1.00 50.28 389 LEU A C 1
ATOM 2841 O O . LEU A 1 405 ? -17.283 22.592 -22.441 1.00 54.21 389 LEU A O 1
ATOM 2846 N N . PRO A 1 406 ? -15.161 22.125 -21.815 1.00 49.56 390 PRO A N 1
ATOM 2847 C CA . PRO A 1 406 ? -14.690 23.515 -21.915 1.00 48.11 390 PRO A CA 1
ATOM 2848 C C . PRO A 1 406 ? -14.560 23.957 -23.366 1.00 45.09 390 PRO A C 1
ATOM 2849 O O . PRO A 1 406 ? -13.935 23.247 -24.153 1.00 48.89 390 PRO A O 1
ATOM 2853 N N . LEU A 1 407 ? -15.134 25.107 -23.714 1.00 43.18 391 LEU A N 1
ATOM 2854 C CA . LEU A 1 407 ? -15.105 25.579 -25.097 1.00 42.45 391 LEU A CA 1
ATOM 2855 C C . LEU A 1 407 ? -13.957 26.545 -25.330 1.00 43.24 391 LEU A C 1
ATOM 2856 O O . LEU A 1 407 ? -13.215 26.417 -26.300 1.00 48.37 391 LEU A O 1
ATOM 2861 N N . PHE A 1 408 ? -13.834 27.516 -24.433 1.00 44.77 392 PHE A N 1
ATOM 2862 C CA . PHE A 1 408 ? -12.722 28.461 -24.415 1.00 44.91 392 PHE A CA 1
ATOM 2863 C C . PHE A 1 408 ? -12.674 29.127 -23.042 1.00 36.69 392 PHE A C 1
ATOM 2864 O O . PHE A 1 408 ? -11.713 29.815 -22.728 1.00 47.49 392 PHE A O 1
#

Solvent-accessible surface area: 18022 Å² total; per-residue (Å²): 154,117,19,112,11,131,140,97,5,46,146,141,89,18,139,7,20,45,26,53,49,33,5,50,27,58,49,81,62,206,118,58,106,72,112,11,41,0,70,30,76,31,25,87,4,7,37,41,102,28,100,90,0,64,3,58,14,43,36,14,10,72,5,59,148,119,150,92,74,66,126,8,55,11,48,13,60,45,91,31,95,22,42,58,65,70,17,7,6,56,6,109,24,18,11,4,36,8,42,127,15,68,29,15,32,32,2,4,44,14,35,21,67,59,23,13,78,116,119,34,34,57,85,11,105,10,107,0,44,90,21,47,118,63,0,6,0,70,31,42,51,165,4,10,94,27,43,9,105,2,85,85,1,33,4,34,4,70,43,105,117,89,40,115,76,83,34,15,19,82,4,54,0,37,0,38,75,0,4,14,6,76,11,104,11,63,84,1,104,86,58,80,105,90,34,30,47,27,24,24,75,30,98,12,84,0,153,13,36,64,59,27,133,0,14,136,1,24,0,121,7,62,0,4,28,77,24,85,109,37,75,68,23,44,6,91,14,76,2,63,0,118,2,41,22,72,21,0,6,0,10,1,74,29,10,28,6,37,12,22,0,49,1,18,43,1,0,0,0,1,2,19,0,8,0,124,12,106,87,66,33,9,57,53,37,83,102,58,70,61,22,45,35,59,20,27,30,81,0,45,3,76,35,3,128,17,73,85,47,135,26,40,159,6,92,0,117,3,40,12,73,99,70,61,51,83,45,68,98,96,135,35,37,5,86,19,120,42,45,0,32,1,76,16,63,20,32,132,44,1,55,0,39,27,79,12,70,43,59,101,70,102,77,138